Protein AF-A0A2S7VMP1-F1 (afdb_monomer_lite)

InterPro domains:
  IPR022225 Phage tail fibre protein, N-terminal domain [PF12571] (2-149)

Secondary structure (DSSP, 8-state):
--EE-HHHHHHHHHHHHTT----EEEEEEE--TT--TTSPPPTT--PPPGGGEEEEE--SEEEEEETTEEEEEEEE-TTS--EEEEEEEEEETTS-EEEEEEEEEEEE---BTTTTB----EEEEEEEE-TTHHHHH---PPPPGGGS--HHHHHHHHHHHHHHHHHHHHHHHHHHHHHHHHHHHHHHHHHHHHHHHHHHHHHHHHHHHHHHHHHHHHHHHHHHHHHHHHHHHHHHHHHHHHHHHHHHHHHHHHHHHHHHHHHHTT--

Structure (mmCIF, N/CA/C/O backbone):
data_AF-A0A2S7VMP1-F1
#
_entry.id   AF-A0A2S7VMP1-F1
#
loop_
_atom_site.group_PDB
_atom_site.id
_atom_site.type_symbol
_atom_site.label_atom_id
_atom_site.label_alt_id
_atom_site.label_comp_id
_atom_site.label_asym_id
_atom_site.label_entity_id
_atom_site.label_seq_id
_atom_site.pdbx_PDB_ins_code
_atom_site.Cartn_x
_atom_site.Cartn_y
_atom_site.Cartn_z
_atom_site.occupancy
_atom_site.B_iso_or_equiv
_atom_site.auth_seq_id
_atom_site.auth_comp_id
_atom_site.auth_asym_id
_atom_site.auth_atom_id
_atom_site.pdbx_PDB_model_num
ATOM 1 N N . MET A 1 1 ? -9.857 -6.172 9.024 1.00 72.88 1 MET A N 1
ATOM 2 C CA . MET A 1 1 ? -10.515 -4.876 8.720 1.00 72.88 1 MET A CA 1
ATOM 3 C C . MET A 1 1 ? -11.605 -4.623 9.751 1.00 72.88 1 MET A C 1
ATOM 5 O O . MET A 1 1 ? -12.264 -5.579 10.149 1.00 72.88 1 MET A O 1
ATOM 9 N N . ALA A 1 2 ? -11.781 -3.371 10.185 1.00 88.31 2 ALA A N 1
ATOM 10 C CA . ALA A 1 2 ? 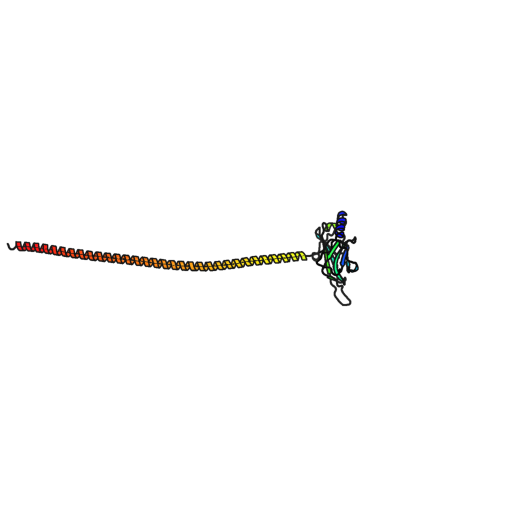-12.813 -2.998 11.153 1.00 88.31 2 ALA A CA 1
ATOM 11 C C . ALA A 1 2 ? -14.206 -2.933 10.507 1.00 88.31 2 ALA A C 1
ATOM 13 O O . ALA A 1 2 ? -14.330 -2.604 9.328 1.00 88.31 2 ALA A O 1
ATOM 14 N N . VAL A 1 3 ? -15.250 -3.233 11.280 1.00 94.12 3 VAL A N 1
ATOM 15 C CA . VAL A 1 3 ? -16.633 -3.320 10.799 1.00 94.12 3 VAL A CA 1
ATOM 16 C C . VAL A 1 3 ? -17.585 -2.680 11.807 1.00 94.12 3 VAL A C 1
ATOM 18 O O . VAL A 1 3 ? -17.591 -3.053 12.981 1.00 94.12 3 VAL A O 1
ATOM 21 N N . ILE A 1 4 ? -18.433 -1.759 11.331 1.00 96.69 4 ILE A N 1
ATOM 22 C CA . ILE A 1 4 ? -19.550 -1.207 12.111 1.00 96.69 4 ILE A CA 1
ATOM 23 C C . ILE A 1 4 ? -20.632 -2.281 12.245 1.00 96.69 4 ILE A C 1
ATOM 25 O O . ILE A 1 4 ? -21.125 -2.819 11.241 1.00 96.69 4 ILE A O 1
ATOM 29 N N . THR A 1 5 ? -21.003 -2.589 13.486 1.00 97.69 5 THR A N 1
ATOM 30 C CA . THR A 1 5 ? -22.028 -3.596 13.777 1.00 97.69 5 THR A CA 1
ATOM 31 C C . THR A 1 5 ? -23.419 -3.080 13.400 1.00 97.69 5 THR A C 1
ATOM 33 O O . THR A 1 5 ? -23.637 -1.876 13.266 1.00 97.69 5 THR A O 1
ATOM 36 N N . LEU A 1 6 ? -24.393 -3.977 13.265 1.00 97.56 6 LEU A N 1
ATOM 37 C CA . LEU A 1 6 ? -25.791 -3.606 13.033 1.00 97.56 6 LEU A CA 1
ATOM 38 C C . LEU A 1 6 ? -26.344 -2.770 14.193 1.00 97.56 6 LEU A C 1
ATOM 40 O O . LEU A 1 6 ? -27.033 -1.779 13.968 1.00 97.56 6 LEU A O 1
ATOM 44 N N . ALA A 1 7 ? -26.001 -3.125 15.435 1.00 97.19 7 ALA A N 1
ATOM 45 C CA . ALA A 1 7 ? -26.412 -2.363 16.612 1.00 97.19 7 ALA A CA 1
ATOM 46 C C . ALA A 1 7 ? -25.778 -0.960 16.631 1.00 97.19 7 ALA A C 1
ATOM 48 O O . ALA A 1 7 ? -26.447 0.019 16.966 1.00 97.19 7 ALA A O 1
ATOM 49 N N . GLY A 1 8 ? -24.509 -0.855 16.225 1.00 97.31 8 GLY A N 1
ATOM 50 C CA . GLY A 1 8 ? -23.789 0.404 16.064 1.00 97.31 8 GLY A CA 1
ATOM 51 C C . GLY A 1 8 ? -24.401 1.297 14.992 1.00 97.31 8 GLY A C 1
ATOM 52 O O . GLY A 1 8 ? -24.662 2.466 15.251 1.00 97.31 8 GLY A O 1
ATOM 53 N N . GLU A 1 9 ? -24.698 0.741 13.819 1.00 97.06 9 GLU A N 1
ATOM 54 C CA . GLU A 1 9 ? -25.368 1.452 12.725 1.00 97.06 9 GLU A CA 1
ATOM 55 C C . GLU A 1 9 ? -26.745 1.980 13.151 1.00 97.06 9 GLU A C 1
ATOM 57 O O . GLU A 1 9 ? -27.052 3.154 12.950 1.00 97.06 9 GLU A O 1
ATOM 62 N N . GLN A 1 10 ? -27.549 1.149 13.821 1.00 96.94 10 GLN A N 1
ATOM 63 C CA . GLN A 1 10 ? -28.842 1.567 14.365 1.00 96.94 10 GLN A CA 1
ATOM 64 C C . GLN A 1 10 ? -28.696 2.678 15.410 1.00 96.94 10 GLN A C 1
ATOM 66 O O . GLN A 1 10 ? -29.491 3.618 15.424 1.00 96.94 10 GLN A O 1
ATOM 71 N N . LEU A 1 11 ? -27.693 2.593 16.291 1.00 97.19 11 LEU A N 1
ATOM 72 C CA . LEU A 1 11 ? -27.425 3.648 17.266 1.00 97.19 11 LEU A CA 1
ATOM 73 C C . LEU A 1 11 ? -27.033 4.956 16.572 1.00 97.19 11 LEU A C 1
ATOM 75 O O . LEU A 1 11 ? -27.592 5.997 16.918 1.00 97.19 11 LEU A O 1
ATOM 79 N N . ILE A 1 12 ? -26.127 4.899 15.592 1.00 96.81 12 ILE A N 1
ATOM 80 C CA . ILE A 1 12 ? -25.710 6.055 14.791 1.00 96.81 12 ILE A CA 1
ATOM 81 C C . ILE A 1 12 ? -26.942 6.703 14.156 1.00 96.81 12 ILE A C 1
ATOM 83 O O . ILE A 1 12 ? -27.192 7.881 14.397 1.00 96.81 12 ILE A O 1
ATOM 87 N N . ALA A 1 13 ? -27.766 5.936 13.439 1.00 96.62 13 ALA A N 1
ATOM 88 C CA . ALA A 1 13 ? -28.965 6.452 12.780 1.00 96.62 13 ALA A CA 1
ATOM 89 C C . ALA A 1 13 ? -29.943 7.115 13.770 1.00 96.62 13 ALA A C 1
ATOM 91 O O . ALA A 1 13 ? -30.428 8.223 13.524 1.00 96.62 13 ALA A O 1
ATOM 92 N N . ARG A 1 14 ? -30.191 6.487 14.932 1.00 96.75 14 ARG A N 1
ATOM 93 C CA . ARG A 1 14 ? -31.043 7.064 15.989 1.00 96.75 14 ARG A CA 1
ATOM 94 C C . ARG A 1 14 ? -30.486 8.385 16.517 1.00 96.75 14 ARG A C 1
ATOM 96 O O . ARG A 1 14 ? -31.236 9.349 16.650 1.00 96.75 14 ARG A O 1
ATOM 103 N N . LYS A 1 15 ? -29.183 8.441 16.804 1.00 96.50 15 LYS A N 1
ATOM 104 C CA . LYS A 1 15 ? -28.507 9.645 17.305 1.00 96.50 15 LYS A CA 1
ATOM 105 C C . LYS A 1 15 ? -28.511 10.772 16.270 1.00 96.50 15 LYS A C 1
ATOM 107 O O . LYS A 1 15 ? -28.760 11.915 16.643 1.00 96.50 15 LYS A O 1
ATOM 112 N N . GLN A 1 16 ? -28.343 10.456 14.981 1.00 94.69 16 GLN A N 1
ATOM 113 C CA . GLN A 1 16 ? -28.417 11.435 13.888 1.00 94.69 16 GLN A CA 1
ATOM 114 C C . GLN A 1 16 ? -29.810 12.048 13.788 1.00 94.69 16 GLN A C 1
ATOM 116 O O . GLN A 1 16 ? -29.944 13.270 13.786 1.00 94.69 16 GLN A O 1
ATOM 121 N N . HIS A 1 17 ? -30.848 11.207 13.771 1.00 95.12 17 HIS A N 1
ATOM 122 C CA . HIS A 1 17 ? -32.234 11.668 13.736 1.00 95.12 17 HIS A CA 1
ATOM 123 C C . HIS A 1 17 ? -32.581 12.524 14.964 1.00 95.12 17 HIS A C 1
ATOM 125 O O . HIS A 1 17 ? -33.209 13.574 14.841 1.00 95.12 17 HIS A O 1
ATOM 131 N N . ALA A 1 18 ? -32.131 12.108 16.151 1.00 95.06 18 ALA A N 1
ATOM 132 C CA . ALA A 1 18 ? -32.348 12.834 17.400 1.00 95.06 18 ALA A CA 1
ATOM 133 C C . ALA A 1 18 ? -31.438 14.066 17.579 1.00 95.06 18 ALA A C 1
ATOM 135 O O . ALA A 1 18 ? -31.595 14.782 18.567 1.00 95.06 18 ALA A O 1
ATOM 136 N N . LYS A 1 19 ? -30.482 14.309 16.667 1.00 93.25 19 LYS A N 1
ATOM 137 C CA . LYS A 1 19 ? -29.433 15.341 16.786 1.00 93.25 19 LYS A CA 1
ATOM 138 C C . LYS A 1 19 ? -28.673 15.279 18.118 1.00 93.25 19 LYS A C 1
ATOM 140 O O . LYS A 1 19 ? -28.307 16.303 18.689 1.00 93.25 19 LYS A O 1
ATOM 145 N N . GLN A 1 20 ? -28.453 14.069 18.619 1.00 95.25 20 GLN A N 1
ATOM 146 C CA . GLN A 1 20 ? -27.715 13.822 19.852 1.00 95.25 20 GLN A CA 1
ATOM 147 C C . GLN A 1 20 ? -26.294 13.361 19.543 1.00 95.25 20 GLN A C 1
ATOM 149 O O . GLN A 1 20 ? -26.094 12.645 18.556 1.00 95.25 20 GLN A O 1
ATOM 154 N N . PRO A 1 21 ? -25.318 13.701 20.400 1.00 95.69 21 PRO A N 1
ATOM 155 C CA . PRO A 1 21 ? -23.960 13.268 20.175 1.00 95.69 21 PRO A CA 1
ATOM 156 C C . PRO A 1 21 ? -23.810 11.750 20.327 1.00 95.69 21 PRO A C 1
ATOM 158 O O . PRO A 1 21 ? -24.424 11.128 21.203 1.00 95.69 21 PRO A O 1
ATOM 161 N N . LEU A 1 22 ? -22.976 11.156 19.472 1.00 96.69 22 LEU A N 1
ATOM 162 C CA . LEU A 1 22 ? -22.481 9.793 19.642 1.00 96.69 22 LEU A CA 1
ATOM 163 C C . LEU A 1 22 ? -21.194 9.838 20.464 1.00 96.69 22 LEU A C 1
ATOM 165 O O . LEU A 1 22 ? -20.159 10.288 19.973 1.00 96.69 22 LEU A O 1
ATOM 169 N N . VAL A 1 23 ? -21.260 9.327 21.691 1.00 97.06 23 VAL A N 1
ATOM 170 C CA . VAL A 1 23 ? -20.115 9.266 22.602 1.00 97.06 23 VAL A CA 1
ATOM 171 C C . VAL A 1 23 ? -19.601 7.832 22.671 1.00 97.06 23 VAL A C 1
ATOM 173 O O . VAL A 1 23 ? -20.322 6.914 23.068 1.00 97.06 23 VAL A O 1
ATOM 176 N N . ILE A 1 24 ? -18.341 7.636 22.282 1.00 97.69 24 ILE A N 1
ATOM 177 C CA . ILE A 1 24 ? -17.627 6.374 22.493 1.00 97.69 24 ILE A CA 1
ATOM 178 C C . ILE A 1 24 ? -17.032 6.397 23.896 1.00 97.69 24 ILE A C 1
ATOM 180 O O . ILE A 1 24 ? -16.157 7.209 24.190 1.00 97.69 24 ILE A O 1
ATOM 184 N N . ARG A 1 25 ? -17.517 5.503 24.758 1.00 97.56 25 ARG A N 1
ATOM 185 C CA . ARG A 1 25 ? -17.141 5.447 26.171 1.00 97.56 25 ARG A CA 1
ATOM 186 C C . ARG A 1 25 ? -15.936 4.556 26.414 1.00 97.56 25 ARG A C 1
ATOM 188 O O . ARG A 1 25 ? -15.115 4.891 27.257 1.00 97.56 25 ARG A O 1
ATOM 195 N N . GLU A 1 26 ? -15.819 3.434 25.702 1.00 97.06 26 GLU A N 1
ATOM 196 C CA . GLU A 1 26 ? -14.764 2.455 25.979 1.00 97.06 26 GLU A CA 1
ATOM 197 C C . GLU A 1 26 ? -14.177 1.833 24.715 1.00 97.06 26 GLU A C 1
ATOM 199 O O . GLU A 1 26 ? -14.887 1.436 23.790 1.00 97.06 26 GLU A O 1
ATOM 204 N N . PHE A 1 27 ? -12.864 1.648 24.748 1.00 97.88 27 PHE A N 1
ATOM 205 C CA . PHE A 1 27 ? -12.193 0.556 24.075 1.00 97.88 27 PHE A CA 1
ATOM 206 C C . PHE A 1 27 ? -12.355 -0.728 24.879 1.00 97.88 27 PHE A C 1
ATOM 208 O O . PHE A 1 27 ? -12.132 -0.745 26.089 1.00 97.88 27 PHE A O 1
ATOM 215 N N . VAL A 1 28 ? -12.670 -1.819 24.188 1.00 98.00 28 VAL A N 1
ATOM 216 C CA . VAL A 1 28 ? -12.738 -3.164 24.760 1.00 98.00 28 VAL A CA 1
ATOM 217 C C . VAL A 1 28 ? -11.720 -4.045 24.051 1.00 98.00 28 VAL A C 1
ATOM 219 O O . VAL A 1 28 ? -11.784 -4.207 22.833 1.00 98.00 28 VAL A O 1
ATOM 222 N N . LEU A 1 29 ? -10.779 -4.607 24.806 1.00 98.06 29 LEU A N 1
ATOM 223 C CA . LEU A 1 29 ? -9.757 -5.525 24.307 1.00 98.06 29 LEU A CA 1
ATOM 224 C C . LEU A 1 29 ? -10.086 -6.931 24.795 1.00 98.06 29 LEU A C 1
ATOM 226 O O . LEU A 1 29 ? -10.343 -7.140 25.984 1.00 98.06 29 LEU A O 1
ATOM 230 N N . ALA A 1 30 ? -10.045 -7.899 23.884 1.00 98.12 30 ALA A N 1
ATOM 231 C CA . ALA A 1 30 ? -10.319 -9.291 24.205 1.00 98.12 30 ALA A CA 1
ATOM 232 C C . ALA A 1 30 ? -9.332 -10.252 23.537 1.00 98.12 30 ALA A C 1
ATOM 234 O O . ALA A 1 30 ? -8.801 -9.992 22.453 1.00 98.12 30 ALA A O 1
ATOM 235 N N . HIS A 1 31 ? -9.115 -11.384 24.200 1.00 98.06 31 HIS A N 1
ATOM 236 C CA . HIS A 1 31 ? -8.429 -12.542 23.655 1.00 98.06 31 HIS A CA 1
ATOM 237 C C . HIS A 1 31 ? -9.451 -13.620 23.302 1.00 98.06 31 HIS A C 1
ATOM 239 O O . HIS A 1 31 ? -9.960 -14.331 24.169 1.00 98.06 31 HIS A O 1
ATOM 245 N N . VAL A 1 32 ? -9.768 -13.729 22.017 1.00 96.88 32 VAL A N 1
ATOM 246 C CA . VAL A 1 32 ? -10.685 -14.733 21.480 1.00 96.88 32 VAL A CA 1
ATOM 247 C C . VAL A 1 32 ? -9.852 -15.900 20.934 1.00 96.88 32 VAL A C 1
ATOM 249 O O . VAL A 1 32 ? -9.109 -15.710 19.968 1.00 96.88 32 VAL A O 1
ATOM 252 N N . PRO A 1 33 ? -9.930 -17.103 21.530 1.00 94.69 33 PRO A N 1
ATOM 253 C CA . PRO A 1 33 ? -9.188 -18.264 21.046 1.00 94.69 33 PRO A CA 1
ATOM 254 C C . PRO A 1 33 ? -9.572 -18.619 19.608 1.00 94.69 33 PRO A C 1
ATOM 256 O O . PRO A 1 33 ? -10.743 -18.525 19.243 1.00 94.69 33 PRO A O 1
ATOM 259 N N . ASN A 1 34 ? -8.595 -19.063 18.812 1.00 93.06 34 ASN A N 1
ATOM 260 C CA . ASN A 1 34 ? -8.785 -19.498 17.421 1.00 93.06 34 ASN A CA 1
ATOM 261 C C . ASN A 1 34 ? -9.429 -18.439 16.501 1.00 93.06 34 ASN A C 1
ATOM 263 O O . ASN A 1 34 ? -10.054 -18.783 15.499 1.00 93.06 34 ASN A O 1
ATOM 267 N N . LEU A 1 35 ? -9.289 -17.153 16.835 1.00 93.31 35 LEU A N 1
ATOM 268 C CA . LEU A 1 35 ? -9.738 -16.061 15.979 1.00 93.31 35 LEU A CA 1
ATOM 269 C C . LEU A 1 35 ? -8.793 -15.911 14.785 1.00 93.31 35 LEU A C 1
ATOM 271 O O . LEU A 1 35 ? -7.608 -15.623 14.966 1.00 93.31 35 LEU A O 1
ATOM 275 N N . ASP A 1 36 ? -9.325 -16.062 13.575 1.00 93.19 36 ASP A N 1
ATOM 276 C CA . ASP A 1 36 ? -8.581 -15.761 12.355 1.00 93.19 36 ASP A CA 1
ATOM 277 C C . ASP A 1 36 ? -8.505 -14.235 12.143 1.00 93.19 36 ASP A C 1
ATOM 279 O O . ASP A 1 36 ? -9.545 -13.595 11.950 1.00 93.19 36 ASP A O 1
ATOM 283 N N . PRO A 1 37 ? -7.301 -13.629 12.146 1.00 91.12 37 PRO A N 1
ATOM 284 C CA . PRO A 1 37 ? -7.138 -12.193 11.936 1.00 91.12 37 PRO A CA 1
ATOM 285 C C . PRO A 1 37 ? -7.518 -11.737 10.520 1.00 91.12 37 PRO A C 1
ATOM 287 O O . PRO A 1 37 ? -7.775 -10.549 10.319 1.00 91.12 37 PRO A O 1
ATOM 290 N N . LYS A 1 38 ? -7.541 -12.649 9.538 1.00 91.25 38 LYS A N 1
ATOM 291 C CA . LYS A 1 38 ? -7.891 -12.332 8.145 1.00 91.25 38 LYS A CA 1
ATOM 292 C C . LYS A 1 38 ? -9.399 -12.267 7.931 1.00 91.25 38 LYS A C 1
ATOM 294 O O . LYS A 1 38 ? -9.859 -11.534 7.057 1.00 91.25 38 LYS A O 1
ATOM 299 N N . THR A 1 39 ? -10.169 -12.981 8.747 1.00 91.56 39 THR A N 1
ATOM 300 C CA . THR A 1 39 ? -11.628 -12.971 8.677 1.00 91.56 39 THR A CA 1
ATOM 301 C C . THR A 1 39 ? -12.179 -11.701 9.340 1.00 91.56 39 THR A C 1
ATOM 303 O O . THR A 1 39 ? -11.942 -11.484 10.533 1.00 91.56 39 THR A O 1
ATOM 306 N N . PRO A 1 40 ? -12.933 -10.848 8.619 1.00 90.94 40 PRO A N 1
ATOM 307 C CA . PRO A 1 40 ? -13.532 -9.657 9.204 1.00 90.94 40 PRO A CA 1
ATOM 308 C C . PRO A 1 40 ? -14.527 -10.006 10.324 1.00 90.94 40 PRO A C 1
ATOM 310 O O . PRO A 1 40 ? -15.202 -11.038 10.258 1.00 90.94 40 PRO A O 1
ATOM 313 N N . PRO A 1 41 ? -14.684 -9.137 11.332 1.00 93.88 41 PRO A N 1
ATOM 314 C CA . PRO A 1 41 ? -15.731 -9.288 12.333 1.00 93.88 41 PRO A CA 1
ATOM 315 C C . PRO A 1 41 ? -17.137 -9.311 11.711 1.00 93.88 41 PRO A C 1
ATOM 317 O O . PRO A 1 41 ? -17.432 -8.533 10.801 1.00 93.88 41 PRO A O 1
ATOM 320 N N . ARG A 1 42 ? -18.037 -10.167 12.219 1.00 94.62 42 ARG A N 1
ATOM 321 C CA . ARG A 1 42 ? -19.431 -10.209 11.741 1.00 94.62 42 ARG A CA 1
ATOM 322 C C . ARG A 1 42 ? -20.204 -8.956 12.164 1.00 94.62 42 ARG A C 1
ATOM 324 O O . ARG A 1 42 ? -20.034 -8.456 13.277 1.00 94.62 42 ARG A O 1
ATOM 331 N N . ARG A 1 43 ? -21.089 -8.451 11.297 1.00 95.88 43 ARG A N 1
ATOM 332 C CA . ARG A 1 43 ? -21.869 -7.228 11.579 1.00 95.88 43 ARG A CA 1
ATOM 333 C C . ARG A 1 43 ? -22.875 -7.408 12.715 1.00 95.88 43 ARG A C 1
ATOM 335 O O . ARG A 1 43 ? -23.167 -6.455 13.420 1.00 95.88 43 ARG A O 1
ATOM 342 N N . ASP A 1 44 ? -23.405 -8.604 12.899 1.00 95.56 44 ASP A N 1
ATOM 343 C CA . ASP A 1 44 ? -24.372 -8.950 13.943 1.00 95.56 44 ASP A CA 1
ATOM 344 C C . ASP A 1 44 ? -23.714 -9.385 15.263 1.00 95.56 44 ASP A C 1
ATOM 346 O O . ASP A 1 44 ? -24.410 -9.777 16.198 1.00 95.56 44 ASP A O 1
ATOM 350 N N . GLN A 1 45 ? -22.380 -9.333 15.359 1.00 93.19 45 GLN A N 1
ATOM 351 C CA . GLN A 1 45 ? -21.676 -9.811 16.543 1.00 93.19 45 GLN A CA 1
ATOM 352 C C . GLN A 1 45 ? -22.035 -8.992 17.792 1.00 93.19 45 GLN A C 1
ATOM 354 O O . GLN A 1 45 ? -22.185 -7.767 17.756 1.00 93.19 45 GLN A O 1
ATOM 359 N N . SER A 1 46 ? -22.069 -9.682 18.925 1.00 93.12 46 SER A N 1
ATOM 360 C CA . SER A 1 46 ? -22.055 -9.070 20.246 1.00 93.12 46 SER A CA 1
ATOM 361 C C . SER A 1 46 ? -20.622 -8.897 20.751 1.00 93.12 46 SER A C 1
ATOM 363 O O . SER A 1 46 ? -19.654 -9.327 20.121 1.00 93.12 46 SER A O 1
ATOM 365 N N . LEU A 1 47 ? -20.485 -8.310 21.941 1.00 95.12 47 LEU A N 1
ATOM 366 C CA . LEU A 1 47 ? -19.231 -8.383 22.683 1.00 95.12 47 LEU A CA 1
ATOM 367 C C . LEU A 1 47 ? -18.794 -9.851 22.872 1.00 95.12 47 LEU A C 1
ATOM 369 O O . LEU A 1 47 ? -19.659 -10.716 23.066 1.00 95.12 47 LEU A O 1
ATOM 373 N N . PRO A 1 48 ? -17.476 -10.129 22.860 1.00 95.31 48 PRO A N 1
ATOM 374 C CA . PRO A 1 48 ? -16.935 -11.412 23.290 1.00 95.31 48 PRO A CA 1
ATOM 375 C C . PRO A 1 48 ? -17.367 -11.763 24.718 1.00 95.31 48 PRO A C 1
ATOM 377 O O . PRO A 1 48 ? -17.774 -10.894 25.496 1.00 95.31 48 PRO A O 1
ATOM 380 N N . SER A 1 49 ? -17.240 -13.041 25.084 1.00 95.38 49 SER A N 1
ATOM 381 C CA . SER A 1 49 ? -17.549 -13.498 26.442 1.00 95.38 49 SER A CA 1
ATOM 382 C C . SER A 1 49 ? -16.750 -12.699 27.472 1.00 95.38 49 SER A C 1
ATOM 384 O O . SER A 1 49 ? -15.578 -12.401 27.250 1.00 95.38 49 SER A O 1
ATOM 386 N N . SER A 1 50 ? -17.341 -12.390 28.628 1.00 94.25 50 SER A N 1
ATOM 387 C CA . SER A 1 50 ? -16.675 -11.601 29.676 1.00 94.25 50 SER A CA 1
ATOM 388 C C . SER A 1 50 ? -15.334 -12.195 30.119 1.00 94.25 50 SER A C 1
ATOM 390 O O . SER A 1 50 ? -14.422 -11.446 30.444 1.00 94.25 50 SER A O 1
ATOM 392 N N . ARG A 1 51 ? -15.178 -13.525 30.051 1.00 95.50 51 ARG A N 1
ATOM 393 C CA . ARG A 1 51 ? -13.918 -14.236 30.351 1.00 95.50 51 ARG A CA 1
ATOM 394 C C . ARG A 1 51 ? -12.805 -13.990 29.329 1.00 95.50 51 ARG A C 1
ATOM 396 O O . ARG A 1 51 ? -11.647 -14.246 29.625 1.00 95.50 51 ARG A O 1
ATOM 403 N N . GLN A 1 52 ? -13.160 -13.560 28.122 1.00 97.12 52 GLN A N 1
ATOM 404 C CA . GLN A 1 52 ? -12.222 -13.253 27.042 1.00 97.12 52 GLN A CA 1
ATOM 405 C C . GLN A 1 52 ? -11.801 -11.784 27.064 1.00 97.12 52 GLN A C 1
ATOM 407 O O . GLN A 1 52 ? -10.806 -11.431 26.440 1.00 97.12 52 GLN A O 1
ATOM 412 N N . ILE A 1 53 ? -12.551 -10.917 27.748 1.00 97.75 53 ILE A N 1
ATOM 413 C CA . ILE A 1 53 ? -12.247 -9.490 27.834 1.00 97.75 53 ILE A CA 1
ATOM 414 C C . ILE A 1 53 ? -11.119 -9.299 28.840 1.00 97.75 53 ILE A C 1
ATOM 416 O O . ILE A 1 53 ? -11.269 -9.603 30.019 1.00 97.75 53 ILE A O 1
ATOM 420 N N . VAL A 1 54 ? -9.995 -8.779 28.360 1.00 97.94 54 VAL A N 1
ATOM 421 C CA . VAL A 1 54 ? -8.774 -8.621 29.158 1.00 97.94 54 VAL A CA 1
ATOM 422 C C . VAL A 1 54 ? -8.570 -7.190 29.638 1.00 97.94 54 VAL A C 1
ATOM 424 O O . VAL A 1 54 ? -7.896 -6.976 30.640 1.00 97.94 54 VAL A O 1
ATOM 427 N N . TYR A 1 55 ? -9.140 -6.203 28.940 1.00 97.75 55 TYR A N 1
ATOM 428 C CA . TYR A 1 55 ? -8.961 -4.799 29.296 1.00 97.75 55 TYR A CA 1
ATOM 429 C C . TYR A 1 55 ? -10.076 -3.905 28.740 1.00 97.75 55 TYR A C 1
ATOM 431 O O . TYR A 1 55 ? -10.597 -4.144 27.646 1.00 97.75 55 TYR A O 1
ATOM 439 N N . ARG A 1 56 ? -10.424 -2.858 29.496 1.00 97.81 56 ARG A N 1
ATOM 440 C CA . ARG A 1 56 ? -11.362 -1.796 29.109 1.00 97.81 56 ARG A CA 1
ATOM 441 C C . ARG A 1 56 ? -10.822 -0.446 29.559 1.00 97.81 56 ARG A C 1
ATOM 443 O O . ARG A 1 56 ? -10.317 -0.338 30.671 1.00 97.81 56 ARG A O 1
ATOM 450 N N . SER A 1 57 ? -10.944 0.571 28.715 1.00 97.38 57 SER A N 1
ATOM 451 C CA . SER A 1 57 ? -10.575 1.950 29.058 1.00 97.38 57 SER A CA 1
ATOM 452 C C . SER A 1 57 ? -11.258 2.936 28.124 1.00 97.38 57 SER A C 1
ATOM 454 O O . SER A 1 57 ? -11.542 2.598 26.977 1.00 97.38 57 SER A O 1
ATOM 456 N N . ALA A 1 58 ? -11.463 4.171 28.576 1.00 97.69 58 ALA A N 1
ATOM 457 C CA . ALA A 1 58 ? -11.840 5.260 27.687 1.00 97.69 58 ALA A CA 1
ATOM 458 C C . ALA A 1 58 ? -10.751 5.520 26.624 1.00 97.69 58 ALA A C 1
ATOM 460 O O . ALA A 1 58 ? -9.570 5.244 26.879 1.00 97.69 58 ALA A O 1
ATOM 461 N N . PRO A 1 59 ? -11.121 6.045 25.439 1.00 97.06 59 PRO A N 1
ATOM 462 C CA . PRO A 1 59 ? -10.155 6.567 24.479 1.00 97.06 59 PRO A CA 1
ATOM 463 C C . PRO A 1 59 ? -9.241 7.610 25.130 1.00 97.06 59 PRO A C 1
ATOM 465 O O . PRO A 1 59 ? -9.711 8.547 25.769 1.00 97.06 59 PRO A O 1
ATOM 468 N N . THR A 1 60 ? -7.931 7.471 24.944 1.00 96.75 60 THR A N 1
ATOM 469 C CA . THR A 1 60 ? -6.945 8.447 25.432 1.00 96.75 60 THR A CA 1
ATOM 470 C C . THR A 1 60 ? -6.952 9.711 24.577 1.00 96.75 60 THR A C 1
ATOM 472 O O . THR A 1 60 ? -6.749 10.815 25.079 1.00 96.75 60 THR A O 1
ATOM 475 N N . ARG A 1 61 ? -7.170 9.554 23.267 1.00 96.44 61 ARG A N 1
ATOM 476 C CA . ARG A 1 61 ? -7.300 10.652 22.306 1.00 96.44 61 ARG A CA 1
ATOM 477 C C . ARG A 1 61 ? -8.424 10.357 21.328 1.00 96.44 61 ARG A C 1
ATOM 479 O O . ARG A 1 61 ? -8.759 9.202 21.062 1.00 96.44 61 ARG A O 1
ATOM 486 N N . SER A 1 62 ? -8.966 11.418 20.756 1.00 96.50 62 SER A N 1
ATOM 487 C CA . SER A 1 62 ? -9.949 11.347 19.686 1.00 96.50 62 SER A CA 1
ATOM 488 C C . SER A 1 62 ? -9.757 12.536 18.760 1.00 96.50 62 SER A C 1
ATOM 490 O O . SER A 1 62 ? -9.533 13.645 19.247 1.00 96.50 62 SER A O 1
ATOM 492 N N . ALA A 1 63 ? -9.840 12.308 17.457 1.00 96.31 63 ALA A N 1
ATOM 493 C CA . ALA A 1 63 ? -9.619 13.340 16.457 1.00 96.31 63 ALA A CA 1
ATOM 494 C C . ALA A 1 63 ? -10.481 13.118 15.209 1.00 96.31 63 ALA A C 1
ATOM 496 O O . ALA A 1 63 ? -10.909 12.001 14.918 1.00 96.31 63 ALA A O 1
ATOM 497 N N . CYS A 1 64 ? -10.737 14.192 14.471 1.00 94.44 64 CYS A N 1
ATOM 498 C CA . CYS A 1 64 ? -11.529 14.200 13.250 1.00 94.44 64 CYS A CA 1
ATOM 499 C C . CYS A 1 64 ? -10.610 14.229 12.028 1.00 94.44 64 CYS A C 1
ATOM 501 O O . CYS A 1 64 ? -9.971 15.241 11.753 1.00 94.44 64 CYS A O 1
ATOM 503 N N . VAL A 1 65 ? -10.568 13.127 11.279 1.00 92.31 65 VAL A N 1
ATOM 504 C CA . VAL A 1 65 ? -9.759 13.005 10.057 1.00 92.31 65 VAL A CA 1
ATOM 505 C C . VAL A 1 65 ? -10.394 13.799 8.917 1.00 92.31 65 VAL A C 1
ATOM 507 O O . VAL A 1 65 ? -9.716 14.543 8.215 1.00 92.31 65 VAL A O 1
ATOM 510 N N . ASN A 1 66 ? -11.708 13.662 8.752 1.00 92.44 66 ASN A N 1
ATOM 511 C CA . ASN A 1 66 ? -12.533 14.463 7.853 1.00 92.44 66 ASN A CA 1
ATOM 512 C C . ASN A 1 66 ? -14.001 14.398 8.311 1.00 92.44 66 ASN A C 1
ATOM 514 O O . ASN A 1 66 ? -14.333 13.692 9.261 1.00 92.44 66 ASN A O 1
ATOM 518 N N . HIS A 1 67 ? -14.901 15.088 7.606 1.00 94.50 67 HIS A N 1
ATOM 519 C CA . HIS A 1 67 ? -16.328 15.162 7.950 1.00 94.50 67 HIS A CA 1
ATOM 520 C C . HIS A 1 67 ? -17.017 13.793 8.172 1.00 94.50 67 HIS A C 1
ATOM 522 O O . HIS A 1 67 ? -18.012 13.722 8.898 1.00 94.50 67 HIS A O 1
ATOM 528 N N . ASN A 1 68 ? -16.490 12.708 7.587 1.00 95.69 68 ASN A N 1
ATOM 529 C CA . ASN A 1 68 ? -17.054 11.354 7.631 1.00 95.69 68 ASN A CA 1
ATOM 530 C C . ASN A 1 68 ? -16.172 10.332 8.372 1.00 95.69 68 ASN A C 1
ATOM 532 O O . ASN A 1 68 ? -16.496 9.143 8.404 1.00 95.69 68 ASN A O 1
ATOM 536 N N . GLU A 1 69 ? -15.052 10.759 8.950 1.00 94.12 69 GLU A N 1
ATOM 537 C CA . GLU A 1 69 ? -14.074 9.863 9.559 1.00 94.12 69 GLU A CA 1
ATOM 538 C C . GLU A 1 69 ? -13.513 10.467 10.841 1.00 94.12 69 GLU A C 1
ATOM 540 O O . GLU A 1 69 ? -12.930 11.553 10.848 1.00 94.12 69 GLU A O 1
ATOM 545 N N . VAL A 1 70 ? -13.645 9.720 11.931 1.00 95.44 70 VAL A N 1
ATOM 546 C CA . VAL A 1 70 ? -13.045 10.055 13.223 1.00 95.44 70 VAL A CA 1
ATOM 547 C C . VAL A 1 70 ? -12.159 8.910 13.678 1.00 95.44 70 VAL A C 1
ATOM 549 O O . VAL A 1 70 ? -12.461 7.740 13.446 1.00 95.44 70 VAL A O 1
ATOM 552 N N . VAL A 1 71 ? -11.051 9.238 14.324 1.00 95.62 71 VAL A N 1
ATOM 553 C CA . VAL A 1 71 ? -10.127 8.263 14.893 1.00 95.62 71 VAL A CA 1
ATOM 554 C C . VAL A 1 71 ? -10.181 8.349 16.408 1.00 95.62 71 VAL A C 1
ATOM 556 O O . VAL A 1 71 ? -10.076 9.428 16.992 1.00 95.62 71 VAL A O 1
ATOM 559 N N . TYR A 1 72 ? -10.339 7.195 17.045 1.00 96.69 72 TYR A N 1
ATOM 560 C CA . TYR A 1 72 ? -10.145 7.034 18.479 1.00 96.69 72 TYR A CA 1
ATOM 561 C C . TYR A 1 72 ? -8.810 6.351 18.712 1.00 96.69 72 TYR A C 1
ATOM 563 O O . TYR A 1 72 ? -8.475 5.392 18.014 1.00 96.69 72 TYR A O 1
ATOM 571 N N . SER A 1 73 ? -8.066 6.810 19.708 1.00 96.94 73 SER A N 1
ATOM 572 C CA . SER A 1 73 ? -6.781 6.227 20.059 1.00 96.94 73 SER A CA 1
ATOM 573 C C . SER A 1 73 ? -6.745 5.805 21.515 1.00 96.94 73 SER A C 1
ATOM 575 O O . SER A 1 73 ? -7.243 6.507 22.395 1.00 96.94 73 SER A O 1
ATOM 577 N N . LEU A 1 74 ? -6.105 4.671 21.762 1.00 96.62 74 LEU A N 1
ATOM 578 C CA . LEU A 1 74 ? -5.805 4.150 23.084 1.00 96.62 74 LEU A CA 1
ATOM 579 C C . LEU A 1 74 ? -4.289 4.062 23.235 1.00 96.62 74 LEU A C 1
ATOM 581 O O . LEU A 1 74 ? -3.639 3.350 22.469 1.00 96.62 74 LEU A O 1
ATOM 585 N N . ILE A 1 75 ? -3.743 4.779 24.213 1.00 96.12 75 ILE A N 1
ATOM 586 C CA . ILE A 1 75 ? -2.327 4.723 24.580 1.00 96.12 75 ILE A CA 1
ATOM 587 C C . ILE A 1 75 ? -2.246 4.007 25.923 1.00 96.12 75 ILE A C 1
ATOM 589 O O . ILE A 1 75 ? -2.815 4.463 26.912 1.00 96.12 75 ILE A O 1
ATOM 593 N N . LEU A 1 76 ? -1.556 2.871 25.940 1.00 96.62 76 LEU A N 1
ATOM 594 C CA . LEU A 1 76 ? -1.297 2.077 27.132 1.00 96.62 76 LEU A CA 1
ATOM 595 C C . LEU A 1 76 ? 0.188 2.170 27.459 1.00 96.62 76 LEU A C 1
ATOM 597 O O . LEU A 1 76 ? 1.020 1.679 26.692 1.00 96.62 76 LEU A O 1
ATOM 601 N N . ASP A 1 77 ? 0.509 2.775 28.595 1.00 95.19 77 ASP A N 1
ATOM 602 C CA . ASP A 1 77 ? 1.876 2.830 29.100 1.00 95.19 77 ASP A CA 1
ATOM 603 C C . ASP A 1 77 ? 2.324 1.479 29.690 1.00 95.19 77 ASP A C 1
ATOM 605 O O . ASP A 1 77 ? 1.573 0.497 29.738 1.00 95.19 77 ASP A O 1
ATOM 609 N N . ASN A 1 78 ? 3.563 1.409 30.162 1.00 93.50 78 ASN A N 1
ATOM 610 C CA . ASN A 1 78 ? 4.143 0.224 30.782 1.00 93.50 78 ASN A CA 1
ATOM 611 C C . ASN A 1 78 ? 3.549 -0.115 32.167 1.00 93.50 78 ASN A C 1
ATOM 613 O O . ASN A 1 78 ? 3.938 -1.129 32.738 1.00 93.50 78 ASN A O 1
ATOM 617 N N . THR A 1 79 ? 2.588 0.647 32.700 1.00 93.44 79 THR A N 1
ATOM 618 C CA . THR A 1 79 ? 1.915 0.342 33.976 1.00 93.44 79 THR A CA 1
ATOM 619 C C . THR A 1 79 ? 0.704 -0.584 33.805 1.00 93.44 79 THR A C 1
ATOM 621 O O . THR A 1 79 ? 0.233 -1.186 34.776 1.00 93.44 79 THR A O 1
ATOM 624 N N . VAL A 1 80 ? 0.237 -0.765 32.564 1.00 93.50 80 VAL A N 1
ATOM 625 C CA . VAL A 1 80 ? -0.910 -1.607 32.190 1.00 93.50 80 VAL A CA 1
ATOM 626 C C . VAL A 1 80 ? -0.443 -2.924 31.547 1.00 93.50 80 VAL A C 1
ATOM 628 O O . VAL A 1 80 ? 0.441 -2.932 30.697 1.00 93.50 80 VAL A O 1
ATOM 631 N N . GLY A 1 81 ? -1.037 -4.059 31.921 1.00 93.00 81 GLY A N 1
ATOM 632 C CA . GLY A 1 81 ? -0.642 -5.420 31.501 1.00 93.00 81 GLY A CA 1
ATOM 633 C C . GLY A 1 81 ? -0.868 -6.408 32.658 1.00 93.00 81 GLY A C 1
ATOM 634 O O . GLY A 1 81 ? -1.343 -5.997 33.710 1.00 93.00 81 GLY A O 1
ATOM 635 N N . ASN A 1 82 ? -0.579 -7.706 32.584 1.00 95.31 82 ASN A N 1
ATOM 636 C CA . ASN A 1 82 ? -0.023 -8.535 31.515 1.00 95.31 82 ASN A CA 1
ATOM 637 C C . ASN A 1 82 ? -1.150 -9.292 30.804 1.00 95.31 82 ASN A C 1
ATOM 639 O O . ASN A 1 82 ? -1.850 -10.078 31.439 1.00 95.31 82 ASN A O 1
ATOM 643 N N . PHE A 1 83 ? -1.332 -9.082 29.504 1.00 96.94 83 PHE A N 1
ATOM 644 C CA . PHE A 1 83 ? -2.361 -9.790 28.744 1.00 96.94 83 PHE A CA 1
ATOM 645 C C . PHE A 1 83 ? -2.030 -9.863 27.257 1.00 96.94 83 PHE A C 1
ATOM 647 O O . PHE A 1 83 ? -1.292 -9.040 26.716 1.00 96.94 83 PHE A O 1
ATOM 654 N N . ALA A 1 84 ? -2.635 -10.837 26.587 1.00 97.31 84 ALA A N 1
ATOM 655 C CA . ALA A 1 84 ? -2.682 -10.907 25.137 1.00 97.31 84 ALA A CA 1
ATOM 656 C C . ALA A 1 84 ? -4.078 -10.507 24.649 1.00 97.31 84 ALA A C 1
ATOM 658 O O . ALA A 1 84 ? -5.058 -10.704 25.360 1.00 97.31 84 ALA A O 1
ATOM 659 N N . PHE A 1 85 ? -4.191 -9.960 23.443 1.00 97.62 85 PHE A N 1
ATOM 660 C CA . PHE A 1 85 ? -5.479 -9.649 22.819 1.00 97.62 85 PHE A CA 1
ATOM 661 C C . PHE A 1 85 ? -5.370 -9.726 21.297 1.00 97.62 85 PHE A C 1
ATOM 663 O O . PHE A 1 85 ? -4.316 -9.479 20.724 1.00 97.62 85 PHE A O 1
ATOM 670 N N . ASN A 1 86 ? -6.456 -10.093 20.635 1.00 96.94 86 ASN A N 1
ATOM 671 C CA . ASN A 1 86 ? -6.561 -10.191 19.172 1.00 96.94 86 ASN A CA 1
ATOM 672 C C . ASN A 1 86 ? -7.886 -9.619 18.646 1.00 96.94 86 ASN A C 1
ATOM 674 O O . ASN A 1 86 ? -8.153 -9.645 17.446 1.00 96.94 86 ASN A O 1
ATOM 678 N N . TRP A 1 87 ? -8.703 -9.075 19.545 1.00 97.38 87 TRP A N 1
ATOM 679 C CA . TRP A 1 87 ? -9.977 -8.451 19.246 1.00 97.38 87 TRP A CA 1
ATOM 680 C C . TRP A 1 87 ? -10.037 -7.080 19.921 1.00 97.38 87 TRP A C 1
ATOM 682 O O . TRP A 1 87 ? -9.621 -6.925 21.075 1.00 97.38 87 TRP A O 1
ATOM 692 N N . LEU A 1 88 ? -10.548 -6.089 19.194 1.00 96.69 88 LEU A N 1
ATOM 693 C CA . LEU A 1 88 ? -10.694 -4.709 19.647 1.00 96.69 88 LEU A CA 1
ATOM 694 C C . LEU A 1 88 ? -12.079 -4.190 19.264 1.00 96.69 88 LEU A C 1
ATOM 696 O O . LEU A 1 88 ? -12.476 -4.320 18.108 1.00 96.69 88 LEU A O 1
ATOM 700 N N . GLY A 1 89 ? -12.784 -3.561 20.198 1.00 97.31 89 GLY A N 1
ATOM 701 C CA . GLY A 1 89 ? -14.098 -2.972 19.951 1.00 97.31 89 GLY A CA 1
ATOM 702 C C . GLY A 1 89 ? -14.254 -1.582 20.547 1.00 97.31 89 GLY A C 1
ATOM 703 O O . GLY A 1 89 ? -13.598 -1.246 21.532 1.00 97.31 89 GLY A O 1
ATOM 704 N N . LEU A 1 90 ? -15.146 -0.796 19.947 1.00 97.88 90 LEU A N 1
ATOM 705 C CA . LEU A 1 90 ? -15.598 0.497 20.453 1.00 97.88 90 LEU A CA 1
ATOM 706 C C . LEU A 1 90 ? -17.006 0.356 21.025 1.00 97.88 90 LEU A C 1
ATOM 708 O O . LEU A 1 90 ? -17.927 -0.052 20.315 1.00 97.88 90 LEU A O 1
ATOM 712 N N . MET A 1 91 ? -17.179 0.712 22.291 1.00 97.81 91 MET A N 1
ATOM 713 C CA . MET A 1 91 ? -18.460 0.687 22.989 1.00 97.81 91 MET A CA 1
ATOM 714 C C . MET A 1 91 ? -18.952 2.114 23.221 1.00 97.81 91 MET A C 1
ATOM 716 O O . MET A 1 91 ? -18.191 2.975 23.669 1.00 97.81 91 MET A O 1
ATOM 720 N N . SER A 1 92 ? -20.222 2.368 22.920 1.00 97.69 92 SER A N 1
ATOM 721 C CA . SER A 1 92 ? -20.855 3.652 23.206 1.00 97.69 92 SER A CA 1
ATOM 722 C C . SER A 1 92 ? -21.155 3.821 24.696 1.00 97.69 92 SER A C 1
ATOM 724 O O . SER A 1 92 ? -21.105 2.865 25.478 1.00 97.69 92 SER A O 1
ATOM 726 N N . GLU A 1 93 ? -21.506 5.040 25.098 1.00 96.75 93 GLU A N 1
ATOM 727 C CA . GLU A 1 93 ? -21.964 5.325 26.458 1.00 96.75 93 GLU A CA 1
ATOM 728 C C . GLU A 1 93 ? -23.186 4.484 26.860 1.00 96.75 93 GLU A C 1
ATOM 730 O O . GLU A 1 93 ? -23.206 3.936 27.962 1.00 96.75 93 GLU A O 1
ATOM 735 N N . GLU A 1 94 ? -24.113 4.250 25.926 1.00 95.56 94 GLU A N 1
ATOM 736 C CA . GLU A 1 94 ? -25.314 3.410 26.083 1.00 95.56 94 GLU A CA 1
ATOM 737 C C . GLU A 1 94 ? -25.016 1.902 26.109 1.00 95.56 94 GLU A C 1
ATOM 739 O O . GLU A 1 94 ? -25.926 1.078 26.177 1.00 95.56 94 GLU A O 1
ATOM 744 N N . GLY A 1 95 ? -23.742 1.525 26.018 1.00 95.31 95 GLY A N 1
ATOM 745 C CA . GLY A 1 95 ? -23.295 0.142 26.062 1.00 95.31 95 GLY A CA 1
ATOM 746 C C . GLY A 1 95 ? -23.515 -0.646 24.773 1.00 95.31 95 GLY A C 1
ATOM 747 O O . GLY A 1 95 ? -23.510 -1.877 24.790 1.00 95.31 95 GLY A O 1
ATOM 748 N N . VAL A 1 96 ? -23.663 0.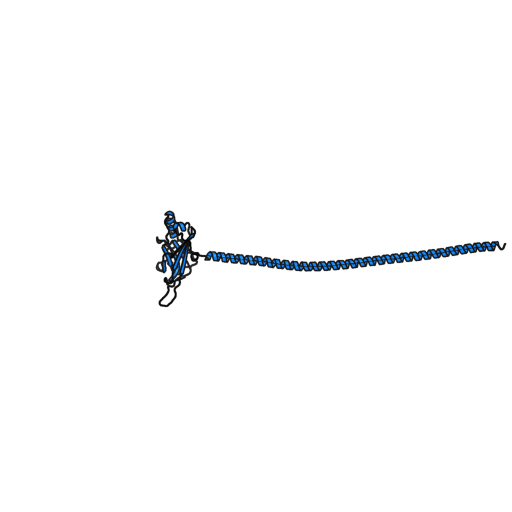043 23.643 1.00 97.31 96 VAL A N 1
ATOM 749 C CA . VAL A 1 96 ? -23.751 -0.590 22.326 1.00 97.31 96 VAL A CA 1
ATOM 750 C C . VAL A 1 96 ? -22.347 -0.807 21.772 1.00 97.31 96 VAL A C 1
ATOM 752 O O . VAL A 1 96 ? -21.532 0.114 21.751 1.00 97.31 96 VAL A O 1
ATOM 755 N N . LEU A 1 97 ? -22.060 -2.012 21.274 1.00 97.81 97 LEU A N 1
ATOM 756 C CA . LEU A 1 97 ? -20.851 -2.267 20.490 1.00 97.81 97 LEU A CA 1
ATOM 757 C C . LEU A 1 97 ? -20.994 -1.580 19.129 1.00 97.81 97 LEU A C 1
ATOM 759 O O . LEU A 1 97 ? -21.722 -2.071 18.275 1.00 97.81 97 LEU A O 1
ATOM 763 N N . VAL A 1 98 ? -20.314 -0.457 18.921 1.00 97.75 98 VAL A N 1
ATOM 764 C CA . VAL A 1 98 ? -20.433 0.348 17.698 1.00 97.75 98 VAL A CA 1
ATOM 765 C C . VAL A 1 98 ? -19.670 -0.287 16.541 1.00 97.75 98 VAL A C 1
ATOM 767 O O . VAL A 1 98 ? -20.195 -0.432 15.440 1.00 97.75 98 VAL A O 1
ATOM 770 N N . SER A 1 99 ? -18.423 -0.678 16.787 1.00 97.44 99 SER A N 1
ATOM 771 C CA . SER A 1 99 ? -17.539 -1.244 15.772 1.00 97.44 99 SER A CA 1
ATOM 772 C C . SER A 1 99 ? -16.550 -2.204 16.413 1.00 97.44 99 SER A C 1
ATOM 774 O O . SER A 1 99 ? -16.221 -2.060 17.592 1.00 97.44 99 SER A O 1
ATOM 776 N N . ALA A 1 100 ? -16.075 -3.175 15.642 1.00 97.06 100 ALA A N 1
ATOM 777 C CA . ALA A 1 100 ? -15.077 -4.139 16.082 1.00 97.06 100 ALA A CA 1
ATOM 778 C C . ALA A 1 100 ? -14.024 -4.386 15.002 1.00 97.06 100 ALA A C 1
ATOM 780 O O . ALA A 1 100 ? -14.259 -4.134 13.820 1.00 97.06 100 ALA A O 1
ATOM 781 N N . ASN A 1 101 ? -12.865 -4.894 15.409 1.00 95.25 101 ASN A N 1
ATOM 782 C CA . ASN A 1 101 ? -11.756 -5.263 14.540 1.00 95.25 101 ASN A CA 1
ATOM 783 C C . ASN A 1 101 ? -11.045 -6.517 15.072 1.00 95.25 101 ASN A C 1
ATOM 785 O O . ASN A 1 101 ? -10.857 -6.668 16.281 1.00 95.25 101 ASN A O 1
ATOM 789 N N . HIS A 1 102 ? -10.612 -7.379 14.154 1.00 94.69 102 HIS A N 1
ATOM 790 C CA . HIS A 1 102 ? -9.742 -8.521 14.437 1.00 94.69 102 HIS A CA 1
ATOM 791 C C . HIS A 1 102 ? -8.305 -8.185 14.043 1.00 94.69 102 HIS A C 1
ATOM 793 O O . HIS A 1 102 ? -8.068 -7.438 13.092 1.00 94.69 102 HIS A O 1
ATOM 799 N N . MET A 1 103 ? -7.342 -8.737 14.773 1.00 92.94 103 MET A N 1
ATOM 800 C CA . MET A 1 103 ? -5.918 -8.537 14.518 1.00 92.94 103 MET A CA 1
ATOM 801 C C . MET A 1 103 ? -5.108 -9.753 14.953 1.00 92.94 103 MET A C 1
ATOM 803 O O . MET A 1 103 ? -5.583 -10.594 15.712 1.00 92.94 103 MET A O 1
ATOM 807 N N . VAL A 1 104 ? -3.863 -9.840 14.484 1.00 94.75 104 VAL A N 1
ATOM 808 C CA . VAL A 1 104 ? -2.900 -10.823 14.998 1.00 94.75 104 VAL A CA 1
ATOM 809 C C . VAL A 1 104 ? -2.719 -10.596 16.498 1.00 94.75 104 VAL A C 1
ATOM 811 O O . VAL A 1 104 ? -2.709 -9.447 16.933 1.00 94.75 104 VAL A O 1
ATOM 814 N N . VAL A 1 105 ? -2.562 -11.669 17.279 1.00 96.56 105 VAL A N 1
ATOM 815 C CA . VAL A 1 105 ? -2.391 -11.593 18.739 1.00 96.56 105 VAL A CA 1
ATOM 816 C C . VAL A 1 105 ? -1.286 -10.601 19.109 1.00 96.56 105 VAL A C 1
ATOM 818 O O . VAL A 1 105 ? -0.152 -10.705 18.654 1.00 96.56 105 VAL A O 1
ATOM 821 N N . GLN A 1 106 ? -1.640 -9.639 19.953 1.00 96.19 106 GLN A N 1
ATOM 822 C CA . GLN A 1 106 ? -0.771 -8.602 20.488 1.00 96.19 106 GLN A CA 1
ATOM 823 C C . GLN A 1 106 ? -0.541 -8.859 21.972 1.00 96.19 106 GLN A C 1
ATOM 825 O O . GLN A 1 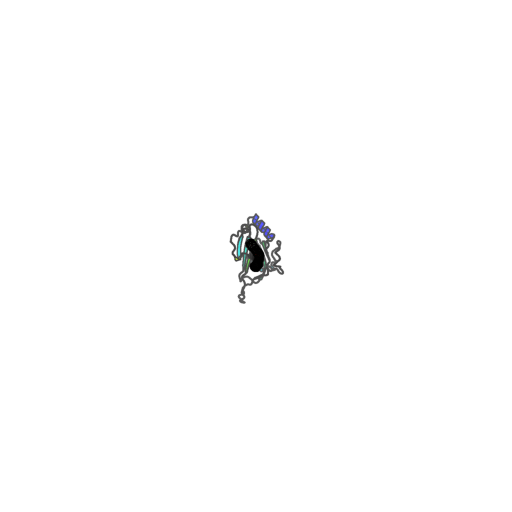106 ? -1.474 -9.229 22.684 1.00 96.19 106 GLN A O 1
ATOM 830 N N . SER A 1 107 ? 0.684 -8.628 22.441 1.00 96.00 107 SER A N 1
ATOM 831 C CA . SER A 1 107 ? 1.058 -8.801 23.846 1.00 96.00 107 SER A CA 1
ATOM 832 C C . SER A 1 107 ? 1.290 -7.448 24.516 1.00 96.00 107 SER A C 1
ATOM 834 O O . SER A 1 107 ? 2.074 -6.624 24.033 1.00 96.00 107 SER A O 1
ATOM 836 N N . LYS A 1 108 ? 0.610 -7.219 25.642 1.00 96.94 108 LYS A N 1
ATOM 837 C CA . LYS A 1 108 ? 0.838 -6.084 26.534 1.00 96.94 108 LYS A CA 1
ATOM 838 C C . LYS A 1 108 ? 1.503 -6.585 27.810 1.00 96.94 108 LYS A C 1
ATOM 840 O O . LYS A 1 108 ? 0.932 -7.399 28.532 1.00 96.94 108 LYS A O 1
ATOM 845 N N . ARG A 1 109 ? 2.694 -6.061 28.088 1.00 95.81 109 ARG A N 1
ATOM 846 C CA . ARG A 1 109 ? 3.503 -6.356 29.268 1.00 95.81 109 ARG A CA 1
ATOM 847 C C . ARG A 1 109 ? 3.560 -5.136 30.173 1.00 95.81 109 ARG A C 1
ATOM 849 O O . ARG A 1 109 ? 3.823 -4.021 29.710 1.00 95.81 109 ARG A O 1
ATOM 856 N N . LYS A 1 110 ? 3.290 -5.369 31.449 1.00 94.94 110 LYS A N 1
ATOM 857 C CA . LYS A 1 110 ? 3.472 -4.400 32.521 1.00 94.94 110 LYS A CA 1
ATOM 858 C C . LYS A 1 110 ? 4.915 -4.477 33.018 1.00 94.94 110 LYS A C 1
ATOM 860 O O . LYS A 1 110 ? 5.495 -5.557 33.031 1.00 94.94 110 LYS A O 1
ATOM 865 N N . ASN A 1 111 ? 5.461 -3.342 33.436 1.00 93.44 111 ASN A N 1
ATOM 866 C CA . ASN A 1 111 ? 6.746 -3.269 34.112 1.00 93.44 111 ASN A CA 1
ATOM 867 C C . ASN A 1 111 ? 6.718 -4.080 35.413 1.00 93.44 111 ASN A C 1
ATOM 869 O O . ASN A 1 111 ? 5.768 -3.967 36.195 1.00 93.44 111 ASN A O 1
ATOM 873 N N . ASN A 1 112 ? 7.753 -4.878 35.651 1.00 92.06 112 ASN A N 1
ATOM 874 C CA . ASN A 1 112 ? 7.882 -5.666 36.867 1.00 92.06 112 ASN A CA 1
ATOM 875 C C . ASN A 1 112 ? 9.051 -5.144 37.703 1.00 92.06 112 ASN A C 1
ATOM 877 O O . ASN A 1 112 ? 10.207 -5.484 37.470 1.00 92.06 112 ASN A O 1
ATOM 881 N N . GLU A 1 113 ? 8.738 -4.328 38.706 1.00 87.75 113 GLU A N 1
ATOM 882 C CA . GLU A 1 113 ? 9.740 -3.718 39.590 1.00 87.75 113 GLU A CA 1
ATOM 883 C C . GLU A 1 113 ? 10.496 -4.752 40.439 1.00 87.75 113 GLU A C 1
ATOM 885 O O . GLU A 1 113 ? 11.627 -4.500 40.841 1.00 87.75 113 GLU A O 1
ATOM 890 N N . LEU A 1 114 ? 9.903 -5.928 40.688 1.00 86.81 114 LEU A N 1
ATOM 891 C CA . LEU A 1 114 ? 10.514 -6.980 41.506 1.00 86.81 114 LEU A CA 1
ATOM 892 C C . LEU A 1 114 ? 11.561 -7.793 40.736 1.00 86.81 114 LEU A C 1
ATOM 894 O O . LEU A 1 114 ? 12.535 -8.246 41.331 1.00 86.81 114 LEU A O 1
ATOM 898 N N . THR A 1 115 ? 11.359 -8.001 39.432 1.00 87.94 115 THR A N 1
ATOM 899 C CA . THR A 1 115 ? 12.289 -8.753 38.568 1.00 87.94 115 THR A CA 1
ATOM 900 C C . THR A 1 115 ? 13.168 -7.847 37.705 1.00 87.94 115 THR A C 1
ATOM 902 O O . THR A 1 115 ? 14.134 -8.327 37.119 1.00 87.94 115 THR A O 1
ATOM 905 N N . GLY A 1 116 ? 12.853 -6.549 37.622 1.00 88.31 116 GLY A N 1
ATOM 906 C CA . GLY A 1 116 ? 13.507 -5.600 36.719 1.00 88.31 116 GLY A CA 1
ATOM 907 C C . GLY A 1 116 ? 13.098 -5.760 35.250 1.00 88.31 116 GLY A C 1
ATOM 908 O O . GLY A 1 116 ? 13.748 -5.193 34.376 1.00 88.31 116 GLY A O 1
ATOM 909 N N . GLU A 1 117 ? 12.054 -6.539 34.948 1.00 88.31 117 GLU A N 1
ATOM 910 C CA . GLU A 1 117 ? 11.600 -6.747 33.570 1.00 88.31 117 GLU A CA 1
ATOM 911 C C . GLU A 1 117 ? 10.828 -5.530 33.049 1.00 88.31 117 GLU A C 1
ATOM 913 O O . GLU A 1 117 ? 9.771 -5.169 33.578 1.00 88.31 117 GLU A O 1
ATOM 918 N N . GLU A 1 118 ? 11.322 -4.946 31.956 1.00 91.00 118 GLU A N 1
ATOM 919 C CA . GLU A 1 118 ? 10.687 -3.802 31.306 1.00 91.00 118 GLU A CA 1
ATOM 920 C C . GLU A 1 118 ? 9.367 -4.177 30.612 1.00 91.00 118 GLU A C 1
ATOM 922 O O . GLU A 1 118 ? 9.275 -5.105 29.797 1.00 91.00 118 GLU A O 1
ATOM 927 N N . GLY A 1 119 ? 8.323 -3.399 30.905 1.00 92.75 119 GLY A N 1
ATOM 928 C CA . GLY A 1 119 ? 7.061 -3.435 30.165 1.00 92.75 119 GLY A CA 1
ATOM 929 C C . GLY A 1 119 ? 7.171 -2.775 28.783 1.00 92.75 119 GLY A C 1
ATOM 930 O O . GLY A 1 119 ? 8.179 -2.169 28.436 1.00 92.75 119 GLY A O 1
ATOM 931 N N . ASN A 1 120 ? 6.106 -2.844 27.981 1.00 94.94 120 ASN A N 1
ATOM 932 C CA . ASN A 1 120 ? 6.034 -2.138 26.693 1.00 94.94 120 ASN A CA 1
ATOM 933 C C . ASN A 1 120 ? 4.985 -1.024 26.710 1.00 94.94 120 ASN A C 1
ATOM 935 O O . ASN A 1 120 ? 3.978 -1.142 27.395 1.00 94.94 120 ASN A O 1
ATOM 939 N N . ASN A 1 121 ? 5.171 0.019 25.904 1.00 93.94 121 ASN A N 1
ATOM 940 C CA . ASN A 1 121 ? 4.107 0.972 25.585 1.00 93.94 121 ASN A CA 1
ATOM 941 C C . ASN A 1 121 ? 3.392 0.513 24.312 1.00 93.94 121 ASN A C 1
ATOM 943 O O . ASN A 1 121 ? 4.018 -0.035 23.404 1.00 93.94 121 ASN A O 1
ATOM 947 N N . LEU A 1 122 ? 2.079 0.705 24.243 1.00 94.69 122 LEU A N 1
ATOM 948 C CA . LEU A 1 122 ? 1.270 0.240 23.126 1.00 94.69 122 LEU A CA 1
ATOM 949 C C . LEU A 1 122 ? 0.229 1.287 22.757 1.00 94.69 122 LEU A C 1
ATOM 951 O O . LEU A 1 122 ? -0.575 1.694 23.590 1.00 94.69 122 LEU A O 1
ATOM 955 N N . THR A 1 123 ? 0.204 1.649 21.479 1.00 94.31 123 THR A N 1
ATOM 956 C CA . THR A 1 123 ? -0.776 2.578 20.920 1.00 94.31 123 THR A CA 1
ATOM 957 C C . THR A 1 123 ? -1.681 1.852 19.931 1.00 94.31 123 THR A C 1
ATOM 959 O O . THR A 1 123 ? -1.215 1.068 19.096 1.00 94.31 123 THR A O 1
ATOM 962 N N . ARG A 1 124 ? -2.991 2.088 20.016 1.00 93.81 124 ARG A N 1
ATOM 963 C CA . ARG A 1 124 ? -3.983 1.581 19.059 1.00 93.81 124 ARG A CA 1
ATOM 964 C C . ARG A 1 124 ? -4.826 2.715 18.536 1.00 93.81 124 ARG A C 1
ATOM 966 O O . ARG A 1 124 ? -5.446 3.417 19.320 1.00 93.81 124 ARG A O 1
ATOM 973 N N . ASN A 1 125 ? -4.884 2.822 17.218 1.00 94.12 125 ASN A N 1
ATOM 974 C CA . ASN A 1 125 ? -5.790 3.715 16.518 1.00 94.12 125 ASN A CA 1
ATOM 975 C C . ASN A 1 125 ? -6.945 2.901 15.951 1.00 94.12 125 ASN A C 1
ATOM 977 O O . ASN A 1 125 ? -6.745 1.818 15.399 1.00 94.12 125 ASN A O 1
ATOM 981 N N . PHE A 1 126 ? -8.151 3.430 16.083 1.00 94.00 126 PHE A N 1
ATOM 982 C CA . PHE A 1 126 ? -9.366 2.840 15.557 1.00 94.00 126 PHE A CA 1
ATOM 983 C C . PHE A 1 126 ? -10.105 3.906 14.762 1.00 94.00 126 PHE A C 1
ATOM 985 O O . PHE A 1 126 ? -10.707 4.820 15.328 1.00 94.00 126 PHE A O 1
ATOM 992 N N . LEU A 1 127 ? -10.042 3.783 13.438 1.00 93.06 127 LEU A N 1
ATOM 993 C CA . LEU A 1 127 ? -10.762 4.657 12.525 1.00 93.06 127 LEU A CA 1
ATOM 994 C C . LEU A 1 127 ? -12.223 4.208 12.431 1.00 93.06 127 LEU A C 1
ATOM 996 O O . LEU A 1 127 ? -12.514 3.054 12.109 1.00 93.06 127 LEU A O 1
ATOM 1000 N N . LEU A 1 128 ? -13.141 5.127 12.702 1.00 94.06 128 LEU A N 1
ATOM 1001 C CA . LEU A 1 128 ? -14.574 4.937 12.559 1.00 94.06 128 LEU A CA 1
ATOM 1002 C C . LEU A 1 128 ? -15.071 5.806 11.397 1.00 94.06 128 LEU A C 1
ATOM 1004 O O . LEU A 1 128 ? -14.986 7.033 11.446 1.00 94.06 128 LEU A O 1
ATOM 1008 N N . LYS A 1 129 ? -15.580 5.152 10.349 1.00 93.56 129 LYS A N 1
ATOM 1009 C CA . LYS A 1 129 ? -15.987 5.782 9.087 1.00 93.56 129 LYS A CA 1
ATOM 1010 C C . LYS A 1 129 ? -17.486 5.639 8.859 1.00 93.56 129 LYS A C 1
ATOM 1012 O O . LYS A 1 129 ? -17.971 4.523 8.691 1.00 93.56 129 LYS A O 1
ATOM 1017 N N . PHE A 1 130 ? -18.202 6.758 8.822 1.00 94.19 130 PHE A N 1
ATOM 1018 C CA . PHE A 1 130 ? -19.616 6.827 8.449 1.00 94.19 130 PHE A CA 1
ATOM 1019 C C . PHE A 1 130 ? -20.016 8.273 8.117 1.00 94.19 130 PHE A C 1
ATOM 1021 O O . PHE A 1 130 ? -19.364 9.229 8.530 1.00 94.19 130 PHE A O 1
ATOM 1028 N N . SER A 1 131 ? -21.102 8.445 7.363 1.00 94.62 131 SER A N 1
ATOM 1029 C CA . SER A 1 131 ? -21.547 9.774 6.927 1.00 94.62 131 SER A CA 1
ATOM 1030 C C . SER A 1 131 ? -21.871 10.687 8.114 1.00 94.62 131 SER A C 1
ATOM 1032 O O . SER A 1 131 ? -22.662 10.313 8.980 1.00 94.62 131 SER A O 1
ATOM 1034 N N . GLY A 1 132 ? -21.292 11.889 8.143 1.00 93.25 132 GLY A N 1
ATOM 1035 C CA . GLY A 1 132 ? -21.535 12.883 9.192 1.00 93.25 132 GLY A CA 1
ATOM 1036 C C . GLY A 1 132 ? -20.901 12.547 10.546 1.00 93.25 132 GLY A C 1
ATOM 1037 O O . GLY A 1 132 ? -21.394 13.009 11.578 1.00 93.25 132 GLY A O 1
ATOM 1038 N N . ALA A 1 133 ? -19.829 11.747 10.562 1.00 95.12 133 ALA A N 1
ATOM 1039 C CA . ALA A 1 133 ? -19.118 11.369 11.782 1.00 95.12 133 ALA A CA 1
ATOM 1040 C C . ALA A 1 133 ? -18.668 12.569 12.621 1.00 95.12 133 ALA A C 1
ATOM 1042 O O . ALA A 1 133 ? -18.889 12.575 13.831 1.00 95.12 133 ALA A O 1
ATOM 1043 N N . GLN A 1 134 ? -18.108 13.609 11.998 1.00 94.88 134 GLN A N 1
ATOM 1044 C CA . GLN A 1 134 ? -17.706 14.826 12.707 1.00 94.88 134 GLN A CA 1
ATOM 1045 C C . GLN A 1 134 ? -18.898 15.502 13.397 1.00 94.88 134 GLN A C 1
ATOM 1047 O O . GLN A 1 134 ? -18.833 15.836 14.577 1.00 94.88 134 GLN A O 1
ATOM 1052 N N . ALA A 1 135 ? -20.006 15.674 12.671 1.00 93.62 135 ALA A N 1
ATOM 1053 C CA . ALA A 1 135 ? -21.184 16.374 13.172 1.00 93.62 135 ALA A CA 1
ATOM 1054 C C . ALA A 1 135 ? -21.833 15.647 14.358 1.00 93.62 135 ALA A C 1
ATOM 1056 O O . ALA A 1 135 ? -22.232 16.288 15.329 1.00 93.62 135 ALA A O 1
ATOM 1057 N N . ILE A 1 136 ? -21.923 14.313 14.299 1.00 95.38 136 ILE A N 1
ATOM 1058 C CA . ILE A 1 136 ? -22.551 13.536 15.372 1.00 95.38 136 ILE A CA 1
ATOM 1059 C C . ILE A 1 136 ? -21.621 13.329 16.569 1.00 95.38 136 ILE A C 1
ATOM 1061 O O . ILE A 1 136 ? -22.088 13.301 17.695 1.00 95.38 136 ILE A O 1
ATOM 1065 N N . THR A 1 137 ? -20.318 13.143 16.365 1.00 94.69 137 THR A N 1
ATOM 1066 C CA . THR A 1 137 ? -19.388 12.925 17.490 1.00 94.69 137 THR A CA 1
ATOM 1067 C C . THR A 1 137 ? -18.946 14.236 18.123 1.00 94.69 137 THR A C 1
ATOM 1069 O O . THR A 1 137 ? -18.441 14.228 19.240 1.00 94.69 137 THR A O 1
ATOM 1072 N N . GLN A 1 138 ? -19.142 15.354 17.413 1.00 94.94 138 GLN A N 1
ATOM 1073 C CA . GLN A 1 138 ? -18.736 16.705 17.805 1.00 94.94 138 GLN A CA 1
ATOM 1074 C C . GLN A 1 138 ? -17.220 16.849 18.023 1.00 94.94 138 GLN A C 1
ATOM 1076 O O . GLN A 1 138 ? -16.758 17.813 18.631 1.00 94.94 138 GLN A O 1
ATOM 1081 N N . ILE A 1 139 ? -16.425 15.912 17.498 1.00 94.19 139 ILE A N 1
ATOM 1082 C CA . ILE A 1 139 ? -14.967 15.967 17.565 1.00 94.19 139 ILE A CA 1
ATOM 1083 C C . ILE A 1 139 ? -14.470 16.943 16.498 1.00 94.19 139 ILE A C 1
ATOM 1085 O O . ILE A 1 139 ? -14.696 16.741 15.309 1.00 94.19 139 ILE A O 1
ATOM 1089 N N . THR A 1 140 ? -13.759 17.987 16.915 1.00 93.00 140 THR A N 1
ATOM 1090 C CA . THR A 1 140 ? -13.187 19.010 16.016 1.00 93.00 140 THR A CA 1
ATOM 1091 C C . THR A 1 140 ? -11.661 19.051 16.037 1.00 93.00 140 THR A C 1
ATOM 1093 O O . THR A 1 140 ? -11.052 19.744 15.227 1.00 93.00 140 THR A O 1
ATOM 1096 N N . VAL A 1 141 ? -11.037 18.300 16.946 1.00 94.19 141 VAL A N 1
ATOM 1097 C CA . VAL A 1 141 ? -9.581 18.226 17.088 1.00 94.19 141 VAL A CA 1
ATOM 1098 C C . VAL A 1 141 ? -8.983 17.549 15.858 1.00 94.19 141 VAL A C 1
ATOM 1100 O O . VAL A 1 141 ? -9.447 16.483 15.452 1.00 94.19 141 VAL A O 1
ATOM 1103 N N . THR A 1 142 ? -7.949 18.147 15.273 1.00 91.75 142 THR A N 1
ATOM 1104 C CA . THR A 1 142 ? -7.229 17.562 14.138 1.00 91.75 142 THR A CA 1
ATOM 1105 C C . THR A 1 142 ? -6.345 16.398 14.589 1.00 91.75 142 THR A C 1
ATOM 1107 O O . THR A 1 142 ? -5.719 16.500 15.646 1.00 91.75 142 THR A O 1
ATOM 1110 N N . PRO A 1 143 ? -6.254 15.313 13.805 1.00 91.81 143 PRO A N 1
ATOM 1111 C CA . PRO A 1 143 ? -5.458 14.144 14.152 1.00 91.81 143 PRO A CA 1
ATOM 1112 C C . PRO A 1 143 ? -3.964 14.445 14.144 1.00 91.81 143 PRO A C 1
ATOM 1114 O O . PRO A 1 143 ? -3.458 15.162 13.281 1.00 91.81 143 PRO A O 1
ATOM 1117 N N . GLU A 1 144 ? -3.251 13.840 15.087 1.00 91.00 144 GLU A N 1
ATOM 1118 C CA . GLU A 1 144 ? -1.791 13.824 15.100 1.00 91.00 144 GLU A CA 1
ATOM 1119 C C . GLU A 1 144 ? -1.262 12.812 14.072 1.00 91.00 144 GLU A C 1
ATOM 1121 O O . GLU A 1 144 ? -1.927 11.827 13.746 1.00 91.00 144 GLU A O 1
ATOM 1126 N N . THR A 1 145 ? -0.035 13.009 13.579 1.00 87.38 145 THR A N 1
ATOM 1127 C CA . THR A 1 145 ? 0.543 12.178 12.505 1.00 87.38 145 THR A CA 1
ATOM 1128 C C . THR A 1 145 ? 0.523 10.681 12.825 1.00 87.38 145 THR A C 1
ATOM 1130 O O . THR A 1 145 ? 0.242 9.872 11.946 1.00 87.38 145 THR A O 1
ATOM 1133 N N . TRP A 1 146 ? 0.763 10.304 14.086 1.00 85.69 146 TRP A N 1
ATOM 1134 C CA . TRP A 1 146 ? 0.769 8.907 14.534 1.00 85.69 146 TRP A CA 1
ATOM 1135 C C . TRP A 1 146 ? -0.627 8.267 14.592 1.00 85.69 146 TRP A C 1
ATOM 1137 O O . TRP A 1 146 ? -0.723 7.050 14.744 1.00 85.69 146 TRP A O 1
ATOM 1147 N N . GLN A 1 147 ? -1.709 9.048 14.495 1.00 85.94 147 GLN A N 1
ATOM 1148 C CA . GLN A 1 147 ? -3.084 8.536 14.496 1.00 85.94 147 GLN A CA 1
ATOM 1149 C C . GLN A 1 147 ? -3.539 8.040 13.117 1.00 85.94 147 GLN A C 1
ATOM 1151 O O . GLN A 1 147 ? -4.492 7.263 13.028 1.00 85.94 147 GLN A O 1
ATOM 1156 N N . PHE A 1 148 ? -2.862 8.458 12.047 1.00 83.19 148 PHE A N 1
ATOM 1157 C CA . PHE A 1 148 ? -3.143 8.002 10.690 1.00 83.19 148 PHE A CA 1
ATOM 1158 C C . PHE A 1 148 ? -2.614 6.583 10.461 1.00 83.19 148 PHE A C 1
ATOM 1160 O O . PHE A 1 148 ? -1.498 6.255 10.860 1.00 83.19 148 PHE A O 1
ATOM 1167 N N . ASN A 1 149 ? -3.401 5.746 9.776 1.00 71.56 149 ASN A N 1
ATOM 1168 C CA . ASN A 1 149 ? -2.897 4.489 9.227 1.00 71.56 149 ASN A CA 1
ATOM 1169 C C . ASN A 1 149 ? -2.447 4.721 7.775 1.00 71.56 149 ASN A C 1
ATOM 1171 O O . ASN A 1 149 ? -3.282 4.983 6.910 1.00 71.56 149 ASN A O 1
ATOM 1175 N N . TYR A 1 150 ? -1.139 4.628 7.525 1.00 70.56 150 TYR A N 1
ATOM 1176 C CA . TYR A 1 150 ? -0.545 4.786 6.195 1.00 70.56 150 TYR A CA 1
ATOM 1177 C C . TYR A 1 150 ? -0.292 3.461 5.465 1.00 70.56 150 TYR A C 1
ATOM 1179 O O . TYR A 1 150 ? 0.151 3.512 4.327 1.00 70.56 150 TYR A O 1
ATOM 1187 N N . GLU A 1 151 ? -0.588 2.297 6.056 1.00 75.12 151 GLU A N 1
ATOM 1188 C CA . GLU A 1 151 ? -0.274 0.983 5.462 1.00 75.12 151 GLU A CA 1
ATOM 1189 C C . GLU A 1 151 ? -0.825 0.832 4.042 1.00 75.12 151 GLU A C 1
ATOM 1191 O O . GLU A 1 151 ? -0.065 0.550 3.126 1.00 75.12 151 GLU A O 1
ATOM 1196 N N . ALA A 1 152 ? -2.119 1.098 3.834 1.00 71.25 152 ALA A N 1
ATOM 1197 C CA . ALA A 1 152 ? -2.730 0.985 2.507 1.00 71.25 152 ALA A CA 1
ATOM 1198 C C . ALA A 1 152 ? -2.103 1.955 1.492 1.00 71.25 152 ALA A C 1
ATOM 1200 O O . ALA A 1 152 ? -1.874 1.599 0.345 1.00 71.25 152 ALA A O 1
ATOM 1201 N N . LYS A 1 153 ? -1.771 3.177 1.929 1.00 75.25 153 LYS A N 1
ATOM 1202 C CA . LYS A 1 153 ? -1.130 4.169 1.059 1.00 75.25 153 LYS A CA 1
ATOM 1203 C C . LYS A 1 153 ? 0.297 3.758 0.691 1.00 75.25 153 LYS A C 1
ATOM 1205 O O . LYS A 1 153 ? 0.737 4.048 -0.415 1.00 75.25 153 LYS A O 1
ATOM 1210 N N . LEU A 1 154 ? 1.022 3.136 1.618 1.00 85.06 154 LEU A N 1
ATOM 1211 C CA . LEU A 1 154 ? 2.363 2.620 1.362 1.00 85.06 154 LEU A CA 1
ATOM 1212 C C . LEU A 1 154 ? 2.317 1.434 0.392 1.00 85.06 154 LEU A C 1
ATOM 1214 O O . LEU A 1 154 ? 3.094 1.429 -0.549 1.00 85.06 154 LEU A O 1
ATOM 1218 N N . ASP A 1 155 ? 1.357 0.520 0.542 1.00 80.25 155 ASP A N 1
ATOM 1219 C CA . ASP A 1 155 ? 1.155 -0.610 -0.383 1.00 80.25 155 ASP A CA 1
ATOM 1220 C C . ASP A 1 155 ? 0.813 -0.135 -1.814 1.00 80.25 155 ASP A C 1
ATOM 1222 O O . ASP A 1 155 ? 1.379 -0.611 -2.804 1.00 80.25 155 ASP A O 1
ATOM 1226 N N . ASP A 1 156 ? -0.041 0.891 -1.930 1.00 78.38 156 ASP A N 1
ATOM 1227 C CA . ASP A 1 156 ? -0.333 1.555 -3.207 1.00 78.38 156 ASP A CA 1
ATOM 1228 C C . ASP A 1 156 ? 0.930 2.199 -3.813 1.00 78.38 156 ASP A C 1
ATOM 1230 O O . ASP A 1 156 ? 1.176 2.095 -5.019 1.00 78.38 156 ASP A O 1
ATOM 1234 N N . MET A 1 157 ? 1.748 2.868 -2.989 1.00 89.62 157 MET A N 1
ATOM 1235 C CA . MET A 1 157 ? 3.010 3.475 -3.428 1.00 89.62 157 MET A CA 1
ATOM 1236 C C . MET A 1 157 ? 4.025 2.422 -3.878 1.00 89.62 157 MET A C 1
ATOM 1238 O O . MET A 1 157 ? 4.661 2.617 -4.912 1.00 89.62 157 MET A O 1
ATOM 1242 N N . ASP A 1 158 ? 4.152 1.313 -3.154 1.00 91.12 158 ASP A N 1
ATOM 1243 C CA . ASP A 1 158 ? 5.045 0.206 -3.503 1.00 91.12 158 ASP A CA 1
ATOM 1244 C C . ASP A 1 158 ? 4.634 -0.423 -4.841 1.00 91.12 158 ASP A C 1
ATOM 1246 O O . ASP A 1 158 ? 5.474 -0.654 -5.716 1.00 91.12 158 ASP A O 1
ATOM 1250 N N . THR A 1 159 ? 3.329 -0.605 -5.057 1.00 91.62 159 THR A N 1
ATOM 1251 C CA . THR A 1 159 ? 2.782 -1.086 -6.333 1.00 91.62 159 THR A CA 1
ATOM 1252 C C . THR A 1 159 ? 3.098 -0.122 -7.480 1.00 91.62 159 THR A C 1
ATOM 1254 O O . THR A 1 159 ? 3.531 -0.546 -8.555 1.00 91.62 159 THR A O 1
ATOM 1257 N N . LEU A 1 160 ? 2.926 1.183 -7.258 1.00 94.88 160 LEU A N 1
ATOM 1258 C CA . LEU A 1 160 ? 3.221 2.212 -8.255 1.00 94.88 160 LEU A CA 1
ATOM 1259 C C . LEU A 1 160 ? 4.721 2.283 -8.577 1.00 94.88 160 LEU A C 1
ATOM 1261 O O . LEU A 1 160 ? 5.093 2.398 -9.745 1.00 94.88 160 LEU A O 1
ATOM 1265 N N . LEU A 1 161 ? 5.591 2.165 -7.571 1.00 94.94 161 LEU A N 1
ATOM 1266 C CA . LEU A 1 161 ? 7.040 2.104 -7.766 1.00 94.94 161 LEU A CA 1
ATOM 1267 C C . LEU A 1 161 ? 7.450 0.875 -8.581 1.00 94.94 161 LEU A C 1
ATOM 1269 O O . LEU A 1 161 ? 8.282 0.997 -9.484 1.00 94.94 161 LEU A O 1
ATOM 1273 N N . ALA A 1 162 ? 6.848 -0.287 -8.321 1.00 94.00 162 ALA A N 1
ATOM 1274 C CA . ALA A 1 162 ? 7.098 -1.492 -9.104 1.00 94.00 162 ALA A CA 1
ATOM 1275 C C . ALA A 1 162 ? 6.697 -1.301 -10.578 1.00 94.00 162 ALA A C 1
ATOM 1277 O O . ALA A 1 162 ? 7.489 -1.598 -11.472 1.00 94.00 162 ALA A O 1
ATOM 1278 N N . GLN A 1 163 ? 5.514 -0.735 -10.841 1.00 93.31 163 GLN A N 1
ATOM 1279 C CA . GLN A 1 163 ? 5.037 -0.461 -12.203 1.00 93.31 163 GLN A CA 1
ATOM 1280 C C . GLN A 1 163 ? 5.924 0.541 -12.947 1.00 93.31 163 GLN A C 1
ATOM 1282 O O . GLN A 1 163 ? 6.301 0.297 -14.093 1.00 93.31 163 GLN A O 1
ATOM 1287 N N . LEU A 1 164 ? 6.298 1.645 -12.293 1.00 95.81 164 LEU A N 1
ATOM 1288 C CA . LEU A 1 164 ? 7.206 2.635 -12.874 1.00 95.81 164 LEU A CA 1
ATOM 1289 C C . LEU A 1 164 ? 8.565 2.020 -13.213 1.00 95.81 164 LEU A C 1
ATOM 1291 O O . LEU A 1 164 ? 9.108 2.286 -14.283 1.00 95.81 164 LEU A O 1
ATOM 1295 N N . THR A 1 165 ? 9.103 1.188 -12.322 1.00 95.88 165 THR A N 1
ATOM 1296 C CA . THR A 1 165 ? 10.403 0.541 -12.530 1.00 95.88 165 THR A CA 1
ATOM 1297 C C . THR A 1 165 ? 10.365 -0.405 -13.729 1.00 95.88 165 THR A C 1
ATOM 1299 O O . THR A 1 165 ? 11.274 -0.369 -14.555 1.00 95.88 165 THR A O 1
ATOM 1302 N N . VAL A 1 166 ? 9.305 -1.207 -13.872 1.00 96.50 166 VAL A N 1
ATOM 1303 C CA . VAL A 1 166 ? 9.129 -2.098 -15.032 1.00 96.50 166 VAL A CA 1
ATOM 1304 C C . VAL A 1 166 ? 9.043 -1.298 -16.332 1.00 96.50 166 VAL A C 1
ATOM 1306 O O . VAL A 1 166 ? 9.812 -1.568 -17.251 1.00 96.50 166 VAL A O 1
ATOM 1309 N N . GLY A 1 167 ? 8.200 -0.262 -16.388 1.00 95.69 167 GLY A N 1
ATOM 1310 C CA . GLY A 1 167 ? 8.065 0.567 -17.591 1.00 95.69 167 GLY A CA 1
ATOM 1311 C C . GLY A 1 167 ? 9.364 1.289 -17.982 1.00 95.69 167 GLY A C 1
ATOM 1312 O O . GLY A 1 167 ? 9.709 1.378 -19.161 1.00 95.69 167 GLY A O 1
ATOM 1313 N N . LEU A 1 168 ? 10.140 1.766 -17.002 1.00 96.75 168 LEU A N 1
ATOM 1314 C CA . LEU A 1 168 ? 11.460 2.356 -17.255 1.00 96.75 168 LEU A CA 1
ATOM 1315 C C . LEU A 1 168 ? 12.448 1.336 -17.838 1.00 96.75 168 LEU A C 1
ATOM 1317 O O . LEU A 1 168 ? 13.192 1.666 -18.757 1.00 96.75 168 LEU A O 1
ATOM 1321 N N . ILE A 1 169 ? 12.454 0.101 -17.339 1.00 96.50 169 ILE A N 1
ATOM 1322 C CA . ILE A 1 169 ? 13.331 -0.955 -17.863 1.00 96.50 169 ILE A CA 1
ATOM 1323 C C . ILE A 1 169 ? 12.924 -1.350 -19.286 1.00 96.50 169 ILE A C 1
ATOM 1325 O O . ILE A 1 169 ? 13.794 -1.513 -20.139 1.00 96.50 169 ILE A O 1
ATOM 1329 N N . GLU A 1 170 ? 11.627 -1.485 -19.561 1.00 95.75 170 GLU A N 1
ATOM 1330 C CA . GLU A 1 170 ? 11.119 -1.820 -20.898 1.00 95.75 170 GLU A CA 1
ATOM 1331 C C . GLU A 1 170 ? 11.509 -0.755 -21.926 1.00 95.75 170 GLU A C 1
ATOM 1333 O O . GLU A 1 170 ? 12.104 -1.071 -22.954 1.00 95.75 170 GLU A O 1
ATOM 1338 N N . THR A 1 171 ? 11.285 0.518 -21.603 1.00 95.62 171 THR A N 1
ATOM 1339 C CA . THR A 1 171 ? 11.684 1.632 -22.477 1.00 95.62 171 THR A CA 1
ATOM 1340 C C . THR A 1 171 ? 13.201 1.714 -22.666 1.00 95.62 171 THR A C 1
ATOM 1342 O O . THR A 1 171 ? 13.674 1.920 -23.782 1.00 95.62 171 THR A O 1
ATOM 1345 N N . GLN A 1 172 ? 13.999 1.505 -21.612 1.00 95.44 172 GLN A N 1
ATOM 1346 C CA . GLN A 1 172 ? 15.459 1.452 -21.744 1.00 95.44 172 GLN A CA 1
ATOM 1347 C C . GLN A 1 172 ? 15.922 0.290 -22.622 1.00 95.44 172 GLN A C 1
ATOM 1349 O O . GLN A 1 172 ? 16.844 0.460 -23.421 1.00 95.44 172 GLN A O 1
ATOM 1354 N N . LYS A 1 173 ? 15.284 -0.877 -22.503 1.00 96.19 173 LYS A N 1
ATOM 1355 C CA . LYS A 1 173 ? 15.567 -2.035 -23.350 1.00 96.19 173 LYS A CA 1
ATOM 1356 C C . LYS A 1 173 ? 15.309 -1.707 -24.821 1.00 96.19 173 LYS A C 1
ATOM 1358 O O . LYS A 1 173 ? 16.198 -1.936 -25.637 1.00 96.19 173 LYS A O 1
ATOM 1363 N N . GLU A 1 174 ? 14.151 -1.132 -25.143 1.00 95.56 174 GLU A N 1
ATOM 1364 C CA . GLU A 1 174 ? 13.811 -0.733 -26.516 1.00 95.56 174 GLU A CA 1
ATOM 1365 C C . GLU A 1 174 ? 14.840 0.248 -27.094 1.00 95.56 174 GLU A C 1
ATOM 1367 O O . GLU A 1 174 ? 15.296 0.079 -28.223 1.00 95.56 174 GLU A O 1
ATOM 1372 N N . VAL A 1 175 ? 15.275 1.237 -26.306 1.00 97.12 175 VAL A N 1
ATOM 1373 C CA . VAL A 1 175 ? 16.312 2.193 -26.728 1.00 97.12 175 VAL A CA 1
ATOM 1374 C C . VAL A 1 175 ? 17.646 1.496 -27.005 1.00 97.12 175 VAL A C 1
ATOM 1376 O O . VAL A 1 175 ? 18.318 1.827 -27.982 1.00 97.12 175 VAL A O 1
ATOM 1379 N N . VAL A 1 176 ? 18.049 0.533 -26.170 1.00 96.62 176 VAL A N 1
ATOM 1380 C CA . VAL A 1 176 ? 19.289 -0.231 -26.377 1.00 96.62 176 VAL A CA 1
ATOM 1381 C C . VAL A 1 176 ? 19.201 -1.094 -27.636 1.00 96.62 176 VAL A C 1
ATOM 1383 O O . VAL A 1 176 ? 20.152 -1.115 -28.418 1.00 96.62 176 VAL A O 1
ATOM 1386 N N . GLU A 1 177 ? 18.070 -1.762 -27.864 1.00 95.75 177 GLU A N 1
ATOM 1387 C CA . GLU A 1 177 ? 17.834 -2.572 -29.064 1.00 95.75 177 GLU A CA 1
ATOM 1388 C C . GLU A 1 177 ? 17.872 -1.705 -30.332 1.00 95.75 177 GLU A C 1
ATOM 1390 O O . GLU A 1 177 ? 18.639 -1.996 -31.251 1.00 95.75 177 GLU A O 1
ATOM 1395 N N . GLN A 1 178 ? 17.157 -0.576 -30.346 1.00 95.81 178 GLN A N 1
ATOM 1396 C CA . GLN A 1 178 ? 17.185 0.376 -31.463 1.00 95.81 178 GLN A CA 1
ATOM 1397 C C . GLN A 1 178 ? 18.580 0.966 -31.694 1.00 95.81 178 GLN A C 1
ATOM 1399 O O . GLN A 1 178 ? 19.026 1.112 -32.832 1.00 95.81 178 GLN A O 1
ATOM 1404 N N . SER A 1 179 ? 19.299 1.306 -30.623 1.00 95.94 179 SER A N 1
ATOM 1405 C CA . SER A 1 179 ? 20.677 1.800 -30.708 1.00 95.94 179 SER A CA 1
ATOM 1406 C C . SER A 1 179 ? 21.603 0.764 -31.350 1.00 95.94 179 SER A C 1
ATOM 1408 O O . SER A 1 179 ? 22.409 1.101 -32.219 1.00 95.94 179 SER A O 1
ATOM 1410 N N . HIS A 1 180 ? 21.444 -0.511 -30.987 1.00 96.31 180 HIS A N 1
ATOM 1411 C CA . HIS A 1 180 ? 22.206 -1.605 -31.578 1.00 96.31 180 HIS A CA 1
ATOM 1412 C C . HIS A 1 180 ? 21.905 -1.784 -33.074 1.00 96.31 180 HIS A C 1
ATOM 1414 O O . HIS A 1 180 ? 22.834 -1.920 -33.875 1.00 96.31 180 HIS A O 1
ATOM 1420 N N . GLU A 1 181 ? 20.633 -1.739 -33.474 1.00 96.06 181 GLU A N 1
ATOM 1421 C CA . GLU A 1 181 ? 20.241 -1.800 -34.887 1.00 96.06 181 GLU A CA 1
ATOM 1422 C C . GLU A 1 181 ? 20.814 -0.627 -35.688 1.00 96.06 181 GLU A C 1
ATOM 1424 O O . GLU A 1 181 ? 21.418 -0.832 -36.743 1.00 96.06 181 GLU A O 1
ATOM 1429 N N . ASN A 1 182 ? 20.710 0.592 -35.154 1.00 96.19 182 ASN A N 1
ATOM 1430 C CA . ASN A 1 182 ? 21.280 1.787 -35.771 1.00 96.19 182 ASN A CA 1
ATOM 1431 C C . ASN A 1 182 ? 22.799 1.677 -35.936 1.00 96.19 182 ASN A C 1
ATOM 1433 O O . ASN A 1 182 ? 23.337 2.059 -36.977 1.00 96.19 182 ASN A O 1
ATOM 1437 N N . TRP A 1 183 ? 23.496 1.125 -34.941 1.00 95.75 183 TRP A N 1
ATOM 1438 C CA . TRP A 1 183 ? 24.936 0.897 -35.025 1.00 95.75 183 TRP A CA 1
ATOM 1439 C C . TRP A 1 183 ? 25.283 -0.083 -36.151 1.00 95.75 183 TRP A C 1
ATOM 1441 O O . TRP A 1 183 ? 26.139 0.210 -36.987 1.00 95.75 183 TRP A O 1
ATOM 1451 N N . ARG A 1 184 ? 24.549 -1.197 -36.248 1.00 96.94 184 ARG A N 1
ATOM 1452 C CA . ARG A 1 184 ? 24.731 -2.192 -37.312 1.00 96.94 184 ARG A CA 1
ATOM 1453 C C . ARG A 1 184 ? 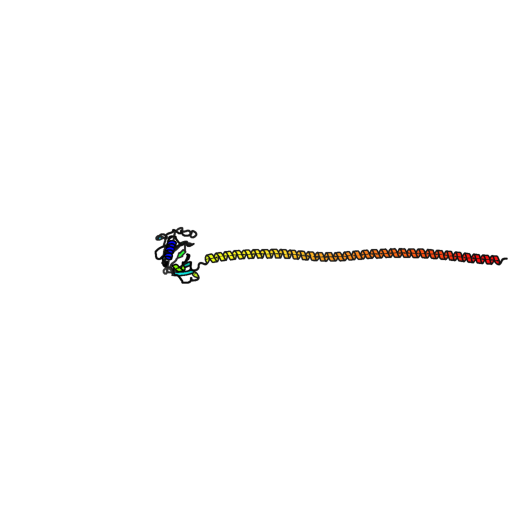24.471 -1.607 -38.701 1.00 96.94 184 ARG A C 1
ATOM 1455 O O . ARG A 1 184 ? 25.238 -1.849 -39.633 1.00 96.94 184 ARG A O 1
ATOM 1462 N N . LEU A 1 185 ? 23.409 -0.816 -38.853 1.00 96.81 185 LEU A N 1
ATOM 1463 C CA . LEU A 1 185 ? 23.102 -0.121 -40.105 1.00 96.81 185 LEU A CA 1
ATOM 1464 C C . LEU A 1 185 ? 24.206 0.874 -40.479 1.00 96.81 185 LEU A C 1
ATOM 1466 O O . LEU A 1 185 ? 24.607 0.931 -41.640 1.00 96.81 185 LEU A O 1
ATOM 1470 N N . SER A 1 186 ? 24.734 1.615 -39.503 1.00 96.75 186 SER A N 1
ATOM 1471 C CA . SER A 1 186 ? 25.849 2.546 -39.702 1.00 96.75 186 SER A CA 1
ATOM 1472 C C . SER A 1 186 ? 27.110 1.836 -40.203 1.00 96.75 186 SER A C 1
ATOM 1474 O O . SER A 1 186 ? 27.709 2.267 -41.189 1.00 96.75 186 SER A O 1
ATOM 1476 N N . GLU A 1 187 ? 27.472 0.701 -39.599 1.00 96.81 187 GLU A N 1
ATOM 1477 C CA . GLU A 1 187 ? 28.615 -0.111 -40.035 1.00 96.81 187 GLU A CA 1
ATOM 1478 C C . GLU A 1 187 ? 28.425 -0.635 -41.468 1.00 96.81 187 GLU A C 1
ATOM 1480 O O . GLU A 1 187 ? 29.329 -0.551 -42.303 1.00 96.81 187 GLU A O 1
ATOM 1485 N N . THR A 1 188 ? 27.211 -1.087 -41.791 1.00 97.44 188 THR A N 1
ATOM 1486 C CA . THR A 1 188 ? 26.875 -1.562 -43.140 1.00 97.44 188 THR A CA 1
ATOM 1487 C C . THR A 1 188 ? 26.968 -0.432 -44.173 1.00 97.44 188 THR A C 1
ATOM 1489 O O . THR A 1 188 ? 27.538 -0.622 -45.247 1.00 97.44 188 THR A O 1
ATOM 1492 N N . ASN A 1 189 ? 26.463 0.762 -43.845 1.00 96.81 189 ASN A N 1
ATOM 1493 C CA . ASN A 1 189 ? 26.566 1.949 -44.699 1.00 96.81 189 ASN A CA 1
ATOM 1494 C C . ASN A 1 189 ? 28.021 2.374 -44.913 1.00 96.81 189 ASN A C 1
ATOM 1496 O O . ASN A 1 189 ? 28.396 2.729 -46.029 1.00 96.81 189 ASN A O 1
ATOM 1500 N N . HIS A 1 190 ? 28.853 2.306 -43.872 1.00 97.56 190 HIS A N 1
ATOM 1501 C CA . HIS A 1 190 ? 30.275 2.603 -43.995 1.00 97.56 190 HIS A CA 1
ATOM 1502 C C . HIS A 1 190 ? 30.957 1.665 -44.999 1.00 97.56 190 HIS A C 1
ATOM 1504 O O . HIS A 1 190 ? 31.644 2.133 -45.906 1.00 97.56 190 HIS A O 1
ATOM 1510 N N . LEU A 1 191 ? 30.705 0.356 -44.896 1.00 97.56 191 LEU A N 1
ATOM 1511 C CA . LEU A 1 191 ? 31.260 -0.635 -45.819 1.00 97.56 191 LEU A CA 1
ATOM 1512 C C . LEU A 1 191 ? 30.752 -0.452 -47.259 1.00 97.56 191 LEU A C 1
ATOM 1514 O O . LEU A 1 19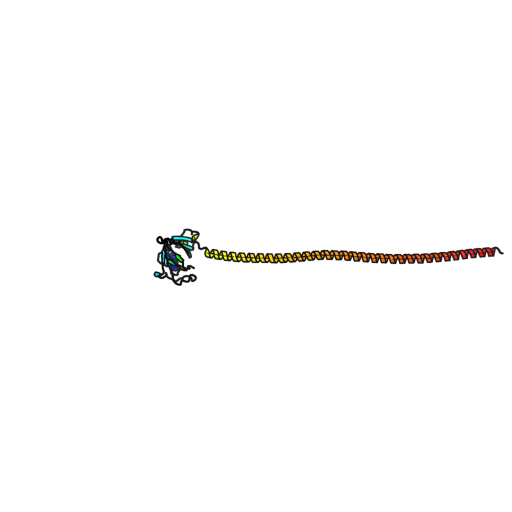1 ? 31.514 -0.614 -48.214 1.00 97.56 191 LEU A O 1
ATOM 1518 N N . LEU A 1 192 ? 29.469 -0.120 -47.431 1.00 97.44 192 LEU A N 1
ATOM 1519 C CA . LEU A 1 192 ? 28.892 0.158 -48.748 1.00 97.44 192 LEU A CA 1
ATOM 1520 C C . LEU A 1 192 ? 29.530 1.387 -49.400 1.00 97.44 192 LEU A C 1
ATOM 1522 O O . LEU A 1 192 ? 29.856 1.327 -50.583 1.00 97.44 192 LEU A O 1
ATOM 1526 N N . ASN A 1 193 ? 29.763 2.454 -48.633 1.00 97.19 193 ASN A N 1
ATOM 1527 C CA . ASN A 1 193 ? 30.447 3.646 -49.131 1.00 97.19 193 ASN A CA 1
ATOM 1528 C C . ASN A 1 193 ? 31.887 3.330 -49.551 1.00 97.19 193 ASN A C 1
ATOM 1530 O O . ASN A 1 193 ? 32.277 3.677 -50.660 1.00 97.19 193 ASN A O 1
ATOM 1534 N N . GLN A 1 194 ? 32.635 2.569 -48.742 1.00 97.06 194 GLN A N 1
ATOM 1535 C CA . GLN A 1 194 ? 33.981 2.124 -49.126 1.00 97.06 194 GLN A CA 1
ATOM 1536 C C . GLN A 1 194 ? 33.974 1.326 -50.438 1.00 97.06 194 GLN A C 1
ATOM 1538 O O . GLN A 1 194 ? 34.800 1.564 -51.314 1.00 97.06 194 GLN A O 1
ATOM 1543 N N . ARG A 1 195 ? 33.024 0.394 -50.610 1.00 97.88 195 ARG A N 1
ATOM 1544 C CA . ARG A 1 195 ? 32.877 -0.358 -51.869 1.00 97.88 195 ARG A CA 1
ATOM 1545 C C . ARG A 1 195 ? 32.517 0.531 -53.056 1.00 97.88 195 ARG A C 1
ATOM 1547 O O . ARG A 1 195 ? 32.943 0.245 -54.174 1.00 97.88 195 ARG A O 1
ATOM 1554 N N . LEU A 1 196 ? 31.701 1.559 -52.841 1.00 98.00 196 LEU A N 1
ATOM 1555 C CA . LEU A 1 196 ? 31.317 2.496 -53.892 1.00 98.00 196 LEU A CA 1
ATOM 1556 C C . LEU A 1 196 ? 32.528 3.302 -54.379 1.00 98.00 196 LEU A C 1
ATOM 1558 O O . LEU A 1 196 ? 32.687 3.473 -55.589 1.00 98.00 196 LEU A O 1
ATOM 1562 N N . ASP A 1 197 ? 33.398 3.722 -53.460 1.00 97.38 197 ASP A N 1
ATOM 1563 C CA . ASP A 1 197 ? 34.638 4.429 -53.785 1.00 97.38 197 ASP A CA 1
ATOM 1564 C C . ASP A 1 197 ? 35.567 3.537 -54.620 1.00 97.38 197 ASP A C 1
ATOM 1566 O O . ASP A 1 197 ? 35.978 3.929 -55.713 1.00 97.38 197 ASP A O 1
ATOM 1570 N N . THR A 1 198 ? 35.800 2.288 -54.191 1.00 97.19 198 THR A N 1
ATOM 1571 C CA . THR A 1 198 ? 36.659 1.351 -54.941 1.00 97.19 198 THR A CA 1
ATOM 1572 C C . THR A 1 198 ? 36.113 1.047 -56.334 1.00 97.19 198 THR A C 1
ATOM 1574 O O . THR A 1 198 ? 36.860 1.029 -57.307 1.00 97.19 198 THR A O 1
ATOM 1577 N N . LEU A 1 199 ? 34.796 0.838 -56.458 1.00 97.44 199 LEU A N 1
ATOM 1578 C CA . LEU A 1 199 ? 34.169 0.586 -57.758 1.00 97.44 199 LEU A CA 1
ATOM 1579 C C . LEU A 1 199 ? 34.267 1.805 -58.680 1.00 97.44 199 LEU A C 1
ATOM 1581 O O . LEU A 1 199 ? 34.415 1.647 -59.892 1.00 97.44 199 LEU A O 1
ATOM 1585 N N . SER A 1 200 ? 34.185 3.012 -58.120 1.00 97.69 200 SER A N 1
ATOM 1586 C CA . SER A 1 200 ? 34.332 4.253 -58.882 1.00 97.69 200 SER A CA 1
ATOM 1587 C C . SER A 1 200 ? 35.760 4.419 -59.407 1.00 97.69 200 SER A C 1
ATOM 1589 O O . SER A 1 200 ? 35.943 4.787 -60.570 1.00 97.69 200 SER A O 1
ATOM 1591 N N . GLU A 1 201 ? 36.769 4.090 -58.597 1.00 97.25 201 GLU A N 1
ATOM 1592 C CA . GLU A 1 201 ? 38.175 4.071 -59.021 1.00 97.25 201 GLU A CA 1
ATOM 1593 C C . GLU A 1 201 ? 38.435 3.021 -60.113 1.00 97.25 201 GLU A C 1
ATOM 1595 O O . GLU A 1 201 ? 39.037 3.335 -61.144 1.00 97.25 201 GLU A O 1
ATOM 1600 N N . ASP A 1 202 ? 37.928 1.798 -59.942 1.00 97.00 202 ASP A N 1
ATOM 1601 C CA . ASP A 1 202 ? 38.052 0.726 -60.936 1.00 97.00 202 ASP A CA 1
ATOM 1602 C C . ASP A 1 202 ? 37.401 1.109 -62.274 1.00 97.00 202 ASP A C 1
ATOM 1604 O O . ASP A 1 202 ? 37.950 0.841 -63.353 1.00 97.00 202 ASP A O 1
ATOM 1608 N N . LEU A 1 203 ? 36.237 1.768 -62.223 1.00 96.81 203 LEU A N 1
ATOM 1609 C CA . LEU A 1 203 ? 35.548 2.273 -63.408 1.00 96.81 203 LEU A CA 1
ATOM 1610 C C . LEU A 1 203 ? 36.393 3.336 -64.123 1.00 96.81 203 LEU A C 1
ATOM 1612 O O . LEU A 1 203 ? 36.530 3.280 -65.348 1.00 96.81 203 LEU A O 1
ATOM 1616 N N . LEU A 1 204 ? 36.987 4.272 -63.374 1.00 96.81 204 LEU A N 1
ATOM 1617 C CA . LEU A 1 204 ? 37.862 5.309 -63.922 1.00 96.81 204 LEU A CA 1
ATOM 1618 C C . LEU A 1 204 ? 39.059 4.680 -64.646 1.00 96.81 204 LEU A C 1
ATOM 1620 O O . LEU A 1 204 ? 39.290 4.973 -65.819 1.00 96.81 204 LEU A O 1
ATOM 1624 N N . GLN A 1 205 ? 39.757 3.748 -63.991 1.00 95.75 205 GLN A N 1
ATOM 1625 C CA . GLN A 1 205 ? 40.896 3.046 -64.587 1.00 95.75 205 GLN A CA 1
ATOM 1626 C C . GLN A 1 205 ? 40.499 2.251 -65.835 1.00 95.75 205 GLN A C 1
ATOM 1628 O O . GLN A 1 205 ? 41.240 2.198 -66.819 1.00 95.75 205 GLN A O 1
ATOM 1633 N N . THR A 1 206 ? 39.333 1.604 -65.811 1.00 96.25 206 THR A N 1
ATOM 1634 C CA . THR A 1 206 ? 38.822 0.848 -66.961 1.00 96.25 206 THR A CA 1
ATOM 1635 C C . THR A 1 206 ? 38.518 1.776 -68.133 1.00 96.25 206 THR A C 1
ATOM 1637 O O . THR A 1 206 ? 38.872 1.464 -69.273 1.00 96.25 206 THR A O 1
ATOM 1640 N N . ASN A 1 207 ? 37.928 2.942 -67.864 1.00 96.56 207 ASN A N 1
ATOM 1641 C CA . ASN A 1 207 ? 37.646 3.943 -68.883 1.00 96.56 207 ASN A CA 1
ATOM 1642 C C . ASN A 1 207 ? 38.937 4.523 -69.485 1.00 96.56 207 ASN A C 1
ATOM 1644 O O . ASN A 1 207 ? 39.055 4.620 -70.704 1.00 96.56 207 ASN A O 1
ATOM 1648 N N . GLU A 1 208 ? 39.947 4.823 -68.664 1.00 96.50 208 GLU A N 1
ATOM 1649 C CA . GLU A 1 208 ? 41.266 5.254 -69.146 1.00 96.50 208 GLU A CA 1
ATOM 1650 C C . GLU A 1 208 ? 41.927 4.201 -70.043 1.00 96.50 208 GLU A C 1
ATOM 1652 O O . GLU A 1 208 ? 42.410 4.526 -71.130 1.00 96.50 208 GLU A O 1
ATOM 1657 N N . LYS A 1 209 ? 41.897 2.921 -69.640 1.00 95.75 209 LYS A N 1
ATOM 1658 C CA . LYS A 1 209 ? 42.398 1.807 -70.465 1.00 95.75 209 LYS A CA 1
ATOM 1659 C C . LYS A 1 209 ? 41.657 1.718 -71.796 1.00 95.75 209 LYS A C 1
ATOM 1661 O O . LYS A 1 209 ? 42.291 1.525 -72.834 1.00 95.75 209 LYS A O 1
ATOM 1666 N N . HIS A 1 210 ? 40.335 1.877 -71.783 1.00 96.19 210 HIS A N 1
ATOM 1667 C CA . HIS A 1 210 ? 39.522 1.868 -72.995 1.00 96.19 210 HIS A CA 1
ATOM 1668 C C . HIS A 1 210 ? 39.867 3.044 -73.924 1.00 96.19 210 HIS A C 1
ATOM 1670 O O . HIS A 1 210 ? 40.077 2.842 -75.121 1.00 96.19 210 HIS A O 1
ATOM 1676 N N . LEU A 1 211 ? 40.006 4.260 -73.385 1.00 96.75 211 LEU A N 1
ATOM 1677 C CA . LEU A 1 211 ? 40.419 5.445 -74.145 1.00 96.75 211 LEU A CA 1
ATOM 1678 C C . LEU A 1 211 ? 41.823 5.280 -74.739 1.00 96.75 211 LEU A C 1
ATOM 1680 O O . LEU A 1 211 ? 42.031 5.567 -75.919 1.00 96.75 211 LEU A O 1
ATOM 1684 N N . ALA A 1 212 ? 42.775 4.761 -73.961 1.00 95.06 212 ALA A N 1
ATOM 1685 C CA . ALA A 1 212 ? 44.129 4.482 -74.428 1.00 95.06 212 ALA A CA 1
ATOM 1686 C C . ALA A 1 212 ? 44.141 3.434 -75.554 1.00 95.06 212 ALA A C 1
ATOM 1688 O O . ALA A 1 212 ? 44.832 3.616 -76.562 1.00 95.06 212 ALA A O 1
ATOM 1689 N N . LEU A 1 213 ? 43.345 2.365 -75.419 1.00 96.00 213 LEU A N 1
ATOM 1690 C CA . LEU A 1 213 ? 43.179 1.348 -76.454 1.00 96.00 213 LEU A CA 1
ATOM 1691 C C . LEU A 1 213 ? 42.593 1.961 -77.730 1.00 96.00 213 LEU A C 1
ATOM 1693 O O . LEU A 1 213 ? 43.196 1.806 -78.793 1.00 96.00 213 LEU A O 1
ATOM 1697 N N . SER A 1 214 ? 41.495 2.712 -77.623 1.00 95.56 214 SER A N 1
ATOM 1698 C CA . SER A 1 214 ? 40.863 3.407 -78.750 1.00 95.56 214 SER A CA 1
ATOM 1699 C C . SER A 1 214 ? 41.846 4.347 -79.454 1.00 95.56 214 SER A C 1
ATOM 1701 O O . SER A 1 214 ? 41.999 4.287 -80.671 1.00 95.56 214 SER A O 1
ATOM 1703 N N . GLY A 1 215 ? 42.595 5.156 -78.698 1.00 95.12 215 GLY A N 1
ATOM 1704 C CA . GLY A 1 215 ? 43.616 6.047 -79.252 1.00 95.12 215 GLY A CA 1
ATOM 1705 C C . GLY A 1 215 ? 44.794 5.304 -79.895 1.00 95.12 215 GLY A C 1
ATOM 1706 O O . GLY A 1 215 ? 45.387 5.785 -80.860 1.00 95.12 215 GLY A O 1
ATOM 1707 N N . SER A 1 216 ? 45.158 4.118 -79.396 1.00 94.75 216 SER A N 1
ATOM 1708 C CA . SER A 1 216 ? 46.173 3.269 -80.037 1.00 94.75 216 SER A CA 1
ATOM 1709 C C . SER A 1 216 ? 45.676 2.656 -81.350 1.00 94.75 216 SER A C 1
ATOM 1711 O O . SER A 1 216 ? 46.435 2.594 -82.317 1.00 94.75 216 SER A O 1
ATOM 1713 N N . MET A 1 217 ? 44.402 2.251 -81.410 1.00 94.06 217 MET A N 1
ATOM 1714 C CA . MET A 1 217 ? 43.775 1.745 -82.630 1.00 94.06 217 MET A CA 1
ATOM 1715 C C . MET A 1 217 ? 43.670 2.847 -83.688 1.00 94.06 217 MET A C 1
ATOM 1717 O O . MET A 1 217 ? 44.049 2.606 -84.831 1.00 94.06 217 MET A O 1
ATOM 1721 N N . GLN A 1 218 ? 43.255 4.055 -83.292 1.00 94.62 218 GLN A N 1
ATOM 1722 C CA . GLN A 1 218 ? 43.189 5.234 -84.161 1.00 94.62 218 GLN A CA 1
ATOM 1723 C C . GLN A 1 218 ? 44.557 5.548 -84.785 1.00 94.62 218 GLN A C 1
ATOM 1725 O O . GLN A 1 218 ? 44.686 5.579 -86.004 1.00 94.62 218 GLN A O 1
ATOM 1730 N N . ARG A 1 219 ? 45.607 5.679 -83.959 1.00 94.38 219 ARG A N 1
ATOM 1731 C CA . ARG A 1 219 ? 46.975 5.947 -84.441 1.00 94.38 219 ARG A CA 1
ATOM 1732 C C . ARG A 1 219 ? 47.489 4.861 -85.381 1.00 94.38 219 ARG A C 1
ATOM 1734 O O . ARG A 1 219 ? 48.152 5.159 -86.368 1.00 94.38 219 ARG A O 1
ATOM 1741 N N . ARG A 1 220 ? 47.191 3.591 -85.086 1.00 94.31 220 ARG A N 1
ATOM 1742 C CA . ARG A 1 220 ? 47.565 2.471 -85.959 1.00 94.31 220 ARG A CA 1
ATOM 1743 C C . ARG A 1 220 ? 46.851 2.563 -87.308 1.00 94.31 220 ARG A C 1
ATOM 1745 O O . ARG A 1 220 ? 47.479 2.325 -88.333 1.00 94.31 220 ARG A O 1
ATOM 1752 N N . HIS A 1 221 ? 45.566 2.908 -87.307 1.00 93.81 221 HIS A N 1
ATOM 1753 C CA . HIS A 1 221 ? 44.795 3.104 -88.531 1.00 93.81 221 HIS A CA 1
ATOM 1754 C C . HIS A 1 221 ? 45.354 4.260 -89.374 1.00 93.81 221 HIS A C 1
ATOM 1756 O O . HIS A 1 221 ? 45.632 4.062 -90.552 1.00 93.81 221 HIS A O 1
ATOM 1762 N N . GLU A 1 222 ? 45.619 5.416 -88.759 1.00 94.44 222 GLU A N 1
ATOM 1763 C CA . GLU A 1 222 ? 46.231 6.576 -89.424 1.00 94.44 222 GLU A CA 1
ATOM 1764 C C . GLU A 1 222 ? 47.609 6.247 -90.014 1.00 94.44 222 GLU A C 1
ATOM 1766 O O . GLU A 1 222 ? 47.906 6.637 -91.140 1.00 94.44 222 GLU A O 1
ATOM 1771 N N . HIS A 1 223 ? 48.435 5.482 -89.295 1.00 94.19 223 HIS A N 1
ATOM 1772 C CA . HIS A 1 223 ? 49.743 5.056 -89.791 1.00 94.19 223 HIS A CA 1
ATOM 1773 C C . HIS A 1 223 ? 49.638 4.159 -91.033 1.00 94.19 223 HIS A C 1
ATOM 1775 O O . HIS A 1 223 ? 50.365 4.368 -92.002 1.00 94.19 223 HIS A O 1
ATOM 1781 N N . TYR A 1 224 ? 48.721 3.184 -91.032 1.00 92.56 224 TYR A N 1
ATOM 1782 C CA . TYR A 1 224 ? 48.491 2.336 -92.205 1.00 92.56 224 TYR A CA 1
ATOM 1783 C C . TYR A 1 224 ? 47.937 3.128 -93.396 1.00 92.56 224 TYR A C 1
ATOM 1785 O O . TYR A 1 224 ? 48.348 2.882 -94.528 1.00 92.56 224 TYR A O 1
ATOM 1793 N N . GLU A 1 225 ? 47.047 4.095 -93.157 1.00 94.25 225 GLU A N 1
ATOM 1794 C CA . GLU A 1 225 ? 46.561 5.008 -94.199 1.00 94.25 225 GLU A CA 1
ATOM 1795 C C . GLU A 1 225 ? 47.705 5.852 -94.785 1.00 94.25 225 GLU A C 1
ATOM 1797 O O . GLU A 1 225 ? 47.836 5.933 -96.005 1.00 94.25 225 GLU A O 1
ATOM 1802 N N . GLN A 1 226 ? 48.581 6.417 -93.944 1.00 92.88 226 GLN A N 1
ATOM 1803 C CA . GLN A 1 226 ? 49.753 7.178 -94.395 1.00 92.88 226 GLN A CA 1
ATOM 1804 C C . GLN A 1 226 ? 50.717 6.323 -95.219 1.00 92.88 226 GLN A C 1
ATOM 1806 O O . GLN A 1 226 ? 51.116 6.742 -96.302 1.00 92.88 226 GLN A O 1
ATOM 1811 N N . GLN A 1 227 ? 51.040 5.111 -94.758 1.00 93.38 227 GLN A N 1
ATOM 1812 C CA . GLN A 1 227 ? 51.889 4.187 -95.516 1.00 93.38 227 GLN A CA 1
ATOM 1813 C C . GLN A 1 227 ? 51.279 3.825 -96.874 1.00 93.38 227 GLN A C 1
ATOM 1815 O O . GLN A 1 227 ? 52.002 3.753 -97.868 1.00 93.38 227 GLN A O 1
ATOM 1820 N N . ARG A 1 228 ? 49.954 3.621 -96.941 1.00 95.31 228 ARG A N 1
ATOM 1821 C CA . ARG A 1 228 ? 49.261 3.383 -98.214 1.00 95.31 228 ARG A CA 1
ATOM 1822 C C . ARG A 1 228 ? 49.430 4.577 -99.155 1.00 95.31 228 ARG A C 1
ATOM 1824 O O . ARG A 1 228 ? 49.824 4.384 -100.299 1.00 95.31 228 ARG A O 1
ATOM 1831 N N . ILE A 1 229 ? 49.194 5.794 -98.661 1.00 93.94 229 ILE A N 1
ATOM 1832 C CA . ILE A 1 229 ? 49.328 7.029 -99.449 1.00 93.94 229 ILE A CA 1
ATOM 1833 C C . ILE A 1 229 ? 50.771 7.225 -99.934 1.00 93.94 229 ILE A C 1
ATOM 1835 O O . ILE A 1 229 ? 50.980 7.526 -101.106 1.00 93.94 229 ILE A O 1
ATOM 1839 N N . GLU A 1 230 ? 51.774 7.040 -99.073 1.00 95.06 230 GLU A N 1
ATOM 1840 C CA . GLU A 1 230 ? 53.187 7.154 -99.462 1.00 95.06 230 GLU A CA 1
ATOM 1841 C C . GLU A 1 230 ? 53.568 6.143 -100.548 1.00 95.06 230 GLU A C 1
ATOM 1843 O O . GLU A 1 230 ? 54.262 6.493 -101.509 1.00 95.06 230 GLU A O 1
ATOM 1848 N N . MET A 1 231 ? 53.091 4.901 -100.431 1.00 93.06 231 MET A N 1
ATOM 1849 C CA . MET A 1 231 ? 53.299 3.873 -101.448 1.00 93.06 231 MET A CA 1
ATOM 1850 C C . MET A 1 231 ? 52.637 4.262 -102.775 1.00 93.06 231 MET A C 1
ATOM 1852 O O . MET A 1 231 ? 53.298 4.206 -103.813 1.00 93.06 231 MET A O 1
ATOM 1856 N N . ASP A 1 232 ? 51.387 4.732 -102.747 1.00 95.50 232 ASP A N 1
ATOM 1857 C CA . ASP A 1 232 ? 50.663 5.196 -103.936 1.00 95.50 232 ASP A CA 1
ATOM 1858 C C . ASP A 1 232 ? 51.381 6.379 -104.616 1.00 95.50 232 ASP A C 1
ATOM 1860 O O . ASP A 1 232 ? 51.552 6.392 -105.840 1.00 95.50 232 ASP A O 1
ATOM 1864 N N . VAL A 1 233 ? 51.872 7.354 -103.840 1.00 93.56 233 VAL A N 1
ATOM 1865 C CA . VAL A 1 233 ? 52.651 8.500 -104.348 1.00 93.56 233 VAL A CA 1
ATOM 1866 C C . VAL A 1 233 ? 53.974 8.041 -104.955 1.00 93.56 233 VAL A C 1
ATOM 1868 O O . VAL A 1 233 ? 54.346 8.505 -106.036 1.00 93.56 233 VAL A O 1
ATOM 1871 N N . THR A 1 234 ? 54.681 7.119 -104.300 1.00 95.12 234 THR A N 1
ATOM 1872 C CA . THR A 1 234 ? 55.962 6.586 -104.788 1.00 95.12 234 THR A CA 1
ATOM 1873 C C . THR A 1 234 ? 55.778 5.847 -106.111 1.00 95.12 234 THR A C 1
ATOM 1875 O O . THR A 1 234 ? 56.502 6.113 -107.072 1.00 95.12 234 THR A O 1
ATOM 1878 N N . LEU A 1 235 ? 54.772 4.971 -106.191 1.00 93.94 235 LEU A N 1
ATOM 1879 C CA . LEU A 1 235 ? 54.417 4.249 -107.415 1.00 93.94 235 LEU A CA 1
ATOM 1880 C C . LEU A 1 235 ? 54.048 5.216 -108.546 1.00 93.94 235 LEU A C 1
ATOM 1882 O O . LEU A 1 235 ? 54.554 5.086 -109.660 1.00 93.94 235 LEU A O 1
ATOM 1886 N N . THR A 1 236 ? 53.223 6.223 -108.254 1.00 93.56 236 THR A N 1
ATOM 1887 C CA . THR A 1 236 ? 52.813 7.236 -109.237 1.00 93.56 236 THR A CA 1
ATOM 1888 C C . THR A 1 236 ? 54.002 8.069 -109.722 1.00 93.56 236 THR A C 1
ATOM 1890 O O . THR A 1 236 ? 54.145 8.308 -110.919 1.00 93.56 236 THR A O 1
ATOM 1893 N N . THR A 1 237 ? 54.901 8.467 -108.819 1.00 93.81 237 THR A N 1
ATOM 1894 C CA . THR A 1 237 ? 56.112 9.233 -109.157 1.00 93.81 237 THR A CA 1
ATOM 1895 C C . THR A 1 237 ? 57.042 8.423 -110.053 1.00 93.81 237 THR A C 1
ATOM 1897 O O . THR A 1 237 ? 57.526 8.938 -111.061 1.00 93.81 237 THR A O 1
ATOM 1900 N N . PHE A 1 238 ? 57.255 7.144 -109.724 1.00 94.81 238 PHE A N 1
ATOM 1901 C CA . PHE A 1 238 ? 58.041 6.238 -110.555 1.00 94.81 238 PHE A CA 1
ATOM 1902 C C . PHE A 1 238 ? 57.444 6.124 -111.962 1.00 94.81 238 PHE A C 1
ATOM 1904 O O . PHE A 1 238 ? 58.158 6.338 -112.940 1.00 94.81 238 PHE A O 1
ATOM 1911 N N . LEU A 1 239 ? 56.130 5.893 -112.068 1.00 94.12 239 LEU A N 1
ATOM 1912 C CA . LEU A 1 239 ? 55.421 5.825 -113.349 1.00 94.12 239 LEU A CA 1
ATOM 1913 C C . LEU A 1 239 ? 55.579 7.113 -114.174 1.00 94.12 239 LEU A C 1
ATOM 1915 O O . LEU A 1 239 ? 55.897 7.036 -115.361 1.00 94.12 239 LEU A O 1
ATOM 1919 N N . ILE A 1 240 ? 55.418 8.289 -113.558 1.00 93.69 240 ILE A N 1
ATOM 1920 C CA . ILE A 1 240 ? 55.603 9.588 -114.228 1.00 93.69 240 ILE A CA 1
ATOM 1921 C C . ILE A 1 240 ? 57.045 9.749 -114.719 1.00 93.69 240 ILE A C 1
ATOM 1923 O O . ILE A 1 240 ? 57.274 10.200 -115.841 1.00 93.69 240 ILE A O 1
ATOM 1927 N N . GLN A 1 241 ? 58.035 9.381 -113.904 1.00 91.94 241 GLN A N 1
ATOM 1928 C CA . GLN A 1 241 ? 59.439 9.505 -114.283 1.00 91.94 241 GLN A CA 1
ATOM 1929 C C . GLN A 1 241 ? 59.810 8.554 -115.425 1.00 91.94 241 GLN A C 1
ATOM 1931 O O . GLN A 1 241 ? 60.527 8.960 -116.341 1.00 91.94 241 GLN A O 1
ATOM 1936 N N . THR A 1 242 ? 59.275 7.331 -115.419 1.00 93.12 242 THR A N 1
ATOM 1937 C CA . THR A 1 242 ? 59.394 6.404 -116.549 1.00 93.12 242 THR A CA 1
ATOM 1938 C C . THR A 1 242 ? 58.764 6.998 -117.809 1.00 93.12 242 THR A C 1
ATOM 1940 O O . THR A 1 242 ? 59.426 7.042 -118.841 1.00 93.12 242 THR A O 1
ATOM 1943 N N . GLN A 1 243 ? 57.542 7.541 -117.728 1.00 91.00 243 GLN A N 1
ATOM 1944 C CA . GLN A 1 243 ? 56.890 8.200 -118.868 1.00 91.00 243 GLN A CA 1
ATOM 1945 C C . GLN A 1 243 ? 57.705 9.382 -119.403 1.00 91.00 243 GLN A C 1
ATOM 1947 O O . GLN A 1 243 ? 57.858 9.533 -120.614 1.00 91.00 243 GLN A O 1
ATOM 1952 N N . LYS A 1 244 ? 58.276 10.201 -118.513 1.00 92.12 244 LYS A N 1
ATOM 1953 C CA . LYS A 1 244 ? 59.154 11.307 -118.899 1.00 92.12 244 LYS A CA 1
ATOM 1954 C C . LYS A 1 244 ? 60.391 10.808 -119.650 1.00 92.12 244 LYS A C 1
ATOM 1956 O O . LYS A 1 244 ? 60.729 11.380 -120.681 1.00 92.12 244 LYS A O 1
ATOM 1961 N N . GLN A 1 245 ? 61.049 9.752 -119.165 1.00 89.06 245 GLN A N 1
ATOM 1962 C CA . GLN A 1 245 ? 62.195 9.155 -119.860 1.00 89.06 245 GLN A CA 1
ATOM 1963 C C . GLN A 1 245 ? 61.809 8.626 -121.243 1.00 89.06 245 GLN A C 1
ATOM 1965 O O . GLN A 1 245 ? 62.550 8.845 -122.197 1.00 89.06 245 GLN A O 1
ATOM 1970 N N . THR A 1 246 ? 60.648 7.979 -121.373 1.00 90.56 246 THR A N 1
ATOM 1971 C CA . THR A 1 246 ? 60.133 7.529 -122.673 1.00 90.56 246 THR A CA 1
ATOM 1972 C C . THR A 1 246 ? 59.925 8.710 -123.624 1.00 90.56 246 THR A C 1
ATOM 1974 O O . THR A 1 246 ? 60.409 8.667 -124.751 1.00 90.56 246 THR A O 1
ATOM 1977 N N . LEU A 1 247 ? 59.306 9.801 -123.160 1.00 90.19 247 LEU A N 1
ATOM 1978 C CA . LEU A 1 247 ? 59.115 11.017 -123.961 1.00 90.19 247 LEU A CA 1
ATOM 1979 C C . LEU A 1 247 ? 60.442 11.681 -124.361 1.00 90.19 247 LEU A C 1
ATOM 1981 O O . LEU A 1 247 ? 60.591 12.131 -125.495 1.00 90.19 247 LEU A O 1
ATOM 1985 N N . GLU A 1 248 ? 61.426 11.743 -123.460 1.00 90.44 248 GLU A N 1
ATOM 1986 C CA . GLU A 1 248 ? 62.761 12.264 -123.780 1.00 90.44 248 GLU A CA 1
ATOM 1987 C C . GLU A 1 248 ? 63.468 11.395 -124.828 1.00 90.44 248 GLU A C 1
ATOM 1989 O O . GLU A 1 248 ? 64.073 11.933 -125.755 1.00 90.44 248 GLU A O 1
ATOM 1994 N N . GLN A 1 249 ? 63.367 10.067 -124.725 1.00 86.38 249 GLN A N 1
ATOM 1995 C CA . GLN A 1 249 ? 63.892 9.146 -125.736 1.00 86.38 249 GLN A CA 1
ATOM 1996 C C . GLN A 1 249 ? 63.205 9.343 -127.091 1.00 86.38 249 GLN A C 1
ATOM 1998 O O . GLN A 1 249 ? 63.890 9.429 -128.110 1.00 86.38 249 GLN A O 1
ATOM 2003 N N . GLU A 1 250 ? 61.877 9.474 -127.114 1.00 87.25 250 GLU A N 1
ATOM 2004 C CA . GLU A 1 250 ? 61.119 9.776 -128.332 1.00 87.25 250 GLU A CA 1
ATOM 2005 C C . GLU A 1 250 ? 61.545 11.114 -128.950 1.00 87.25 250 GLU A C 1
ATOM 2007 O O . GLU A 1 250 ? 61.757 11.200 -130.161 1.00 87.25 250 GLU A O 1
ATOM 2012 N N . TYR A 1 251 ? 61.763 12.143 -128.127 1.00 87.38 251 TYR A N 1
ATOM 2013 C CA . TYR A 1 251 ? 62.263 13.438 -128.586 1.00 87.38 251 TYR A CA 1
ATOM 2014 C C . TYR A 1 251 ? 63.690 13.353 -129.156 1.00 87.38 251 TYR A C 1
ATOM 2016 O O . TYR A 1 251 ? 63.975 13.937 -130.203 1.00 87.38 251 TYR A O 1
ATOM 2024 N N . GLN A 1 252 ? 64.598 12.609 -128.514 1.00 85.19 252 GLN A N 1
ATOM 2025 C CA . GLN A 1 252 ? 65.950 12.390 -129.047 1.00 85.19 252 GLN A CA 1
ATOM 2026 C C . GLN A 1 252 ? 65.914 11.629 -130.374 1.00 85.19 252 GLN A C 1
ATOM 2028 O O . GLN A 1 252 ? 66.621 12.005 -131.308 1.00 85.19 252 GLN A O 1
ATOM 2033 N N . LEU A 1 253 ? 65.058 10.610 -130.497 1.00 81.94 253 LEU A N 1
ATOM 2034 C CA . LEU A 1 253 ? 64.834 9.905 -131.760 1.00 81.94 253 LEU A CA 1
ATOM 2035 C C . LEU A 1 253 ? 64.300 10.844 -132.846 1.00 81.94 253 LEU A C 1
ATOM 2037 O O . LEU A 1 253 ? 64.751 10.764 -133.988 1.00 81.94 253 LEU A O 1
ATOM 2041 N N . MET A 1 254 ? 63.389 11.757 -132.503 1.00 84.00 254 MET A N 1
ATOM 2042 C CA . MET A 1 254 ? 62.896 12.782 -133.425 1.00 84.00 254 MET A CA 1
ATOM 2043 C C . MET A 1 254 ? 64.029 13.702 -133.904 1.00 84.00 254 MET A C 1
ATOM 2045 O O . MET A 1 254 ? 64.184 13.893 -135.109 1.00 84.00 254 MET A O 1
ATOM 2049 N N . LYS A 1 255 ? 64.873 14.206 -132.995 1.00 82.44 255 LYS A N 1
ATOM 2050 C CA . LYS A 1 255 ? 66.052 15.016 -133.352 1.00 82.44 255 LYS A CA 1
ATOM 2051 C C . LYS A 1 255 ? 67.063 14.258 -134.211 1.00 82.44 255 LYS A C 1
ATOM 2053 O O . LYS A 1 255 ? 67.631 14.832 -135.138 1.00 82.44 255 LYS A O 1
ATOM 2058 N N . LEU A 1 256 ? 67.306 12.982 -133.910 1.00 78.19 256 LEU A N 1
ATOM 2059 C CA . LEU A 1 256 ? 68.221 12.148 -134.686 1.00 78.19 256 LEU A CA 1
ATOM 2060 C C . LEU A 1 256 ? 67.690 11.944 -136.108 1.00 78.19 256 LEU A C 1
ATOM 2062 O O . LEU A 1 256 ? 68.455 12.053 -137.061 1.00 78.19 256 LEU A O 1
ATOM 2066 N N . ARG A 1 257 ? 66.376 11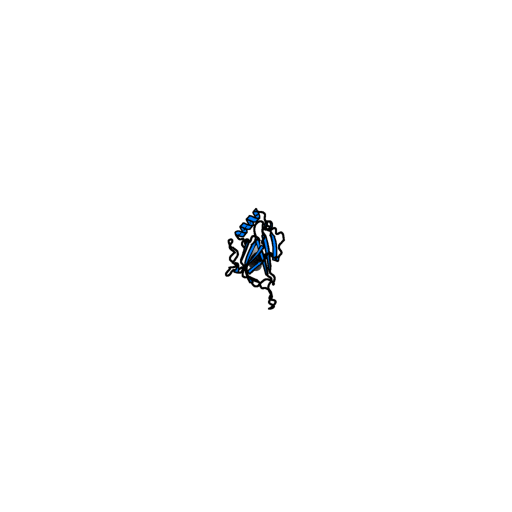.720 -136.252 1.00 78.56 257 ARG A N 1
ATOM 2067 C CA . ARG A 1 257 ? 65.699 11.659 -137.554 1.00 78.56 257 ARG A CA 1
ATOM 2068 C C . ARG A 1 257 ? 65.838 12.970 -138.321 1.00 78.56 257 ARG A C 1
ATOM 2070 O O . ARG A 1 257 ? 66.239 12.918 -139.474 1.00 78.56 257 ARG A O 1
ATOM 2077 N N . GLU A 1 258 ? 65.605 14.119 -137.681 1.00 76.50 258 GLU A N 1
ATOM 2078 C CA . GLU A 1 258 ? 65.827 15.437 -138.300 1.00 76.50 258 GLU A CA 1
ATOM 2079 C C . GLU A 1 258 ? 67.280 15.631 -138.765 1.00 76.50 258 GLU A C 1
ATOM 2081 O O . GLU A 1 258 ? 67.527 16.164 -139.851 1.00 76.50 258 GLU A O 1
ATOM 2086 N N . SER A 1 259 ? 68.256 15.188 -137.967 1.00 70.19 259 SER A N 1
ATOM 2087 C CA . SER A 1 259 ? 69.672 15.255 -138.338 1.00 70.19 259 SER A CA 1
ATOM 2088 C C . SER A 1 259 ? 70.038 14.296 -139.472 1.00 70.19 259 SER A C 1
ATOM 2090 O O . SER A 1 259 ? 70.893 14.646 -140.282 1.00 70.19 259 SER A O 1
ATOM 2092 N N . LEU A 1 260 ? 69.407 13.120 -139.548 1.00 67.56 260 LEU A N 1
ATOM 2093 C CA . LEU A 1 260 ? 69.566 12.180 -140.660 1.00 67.56 260 LEU A CA 1
ATOM 2094 C C . LEU A 1 260 ? 69.006 12.775 -141.955 1.00 67.56 260 LEU A C 1
ATOM 2096 O O . LEU A 1 260 ? 69.715 12.794 -142.953 1.00 67.56 260 LEU A O 1
ATOM 2100 N N . THR A 1 261 ? 67.818 13.387 -141.914 1.00 66.75 261 THR A N 1
ATOM 2101 C CA . THR A 1 261 ? 67.263 14.110 -143.073 1.00 66.75 261 THR A CA 1
ATOM 2102 C C . THR A 1 261 ? 68.126 15.294 -143.515 1.00 66.75 261 THR A C 1
ATOM 2104 O O . THR A 1 261 ? 68.159 15.610 -144.699 1.00 66.75 261 THR A O 1
ATOM 2107 N N . LYS A 1 262 ? 68.853 15.950 -142.596 1.00 61.22 262 LYS A N 1
ATOM 2108 C CA . LYS A 1 262 ? 69.835 16.990 -142.953 1.00 61.22 262 LYS A CA 1
ATOM 2109 C C . LYS A 1 262 ? 71.114 16.415 -143.566 1.00 61.22 262 LYS A C 1
ATOM 2111 O O . LYS A 1 262 ? 71.670 17.049 -144.449 1.00 61.22 262 LYS A O 1
ATOM 2116 N N . MET A 1 263 ? 71.587 15.243 -143.134 1.00 59.16 263 MET A N 1
ATOM 2117 C CA . MET A 1 263 ? 72.729 14.578 -143.782 1.00 59.16 263 MET A CA 1
ATOM 2118 C C . MET A 1 263 ? 72.363 14.063 -145.175 1.00 59.16 263 MET A C 1
ATOM 2120 O O . MET A 1 263 ? 73.136 14.265 -146.102 1.00 59.16 263 MET A O 1
ATOM 2124 N N . GLU A 1 264 ? 71.163 13.508 -145.354 1.00 58.81 264 GLU A N 1
ATOM 2125 C CA . GLU A 1 264 ? 70.657 13.107 -146.675 1.00 58.81 264 GLU A CA 1
ATOM 2126 C C . GLU A 1 264 ? 70.475 14.304 -147.625 1.00 58.81 264 GLU A C 1
ATOM 2128 O O . GLU A 1 264 ? 70.636 14.145 -148.827 1.00 58.81 264 GLU A O 1
ATOM 2133 N N . SER A 1 265 ? 70.235 15.519 -147.111 1.00 56.25 265 SER A N 1
ATOM 2134 C CA . SER A 1 265 ? 70.186 16.744 -147.929 1.00 56.25 265 SER A CA 1
ATOM 2135 C C . SER A 1 265 ? 71.557 17.387 -148.196 1.00 56.25 265 SER A C 1
ATOM 2137 O O . SER A 1 265 ? 71.596 18.486 -148.745 1.00 56.25 265 SER A O 1
ATOM 2139 N N . THR A 1 266 ? 72.663 16.792 -147.730 1.00 52.81 266 THR A N 1
ATOM 2140 C CA . THR A 1 266 ? 74.033 17.309 -147.948 1.00 52.81 266 THR A CA 1
ATOM 2141 C C . THR A 1 266 ? 74.903 16.357 -148.787 1.00 52.81 266 THR A C 1
ATOM 2143 O O . THR A 1 266 ? 76.056 16.684 -149.046 1.00 52.81 266 THR A O 1
ATOM 2146 N N . ASP A 1 267 ? 74.349 15.218 -149.220 1.00 49.03 267 ASP A N 1
ATOM 2147 C CA . ASP A 1 267 ? 74.973 14.245 -150.138 1.00 49.03 267 ASP A CA 1
ATOM 2148 C C . ASP A 1 267 ? 74.242 14.173 -151.512 1.00 49.03 267 ASP A C 1
ATOM 2150 O O . ASP A 1 267 ? 74.435 13.225 -152.275 1.00 49.03 267 ASP A O 1
ATOM 2154 N N . GLU A 1 268 ? 73.436 15.195 -151.846 1.00 47.34 268 GLU A N 1
ATOM 2155 C CA . GLU A 1 268 ? 73.079 15.581 -153.233 1.00 47.34 268 GLU A CA 1
ATOM 2156 C C . GLU A 1 268 ? 74.007 16.700 -153.730 1.00 47.34 268 GLU A C 1
ATOM 2158 O O . GLU A 1 268 ? 74.394 16.658 -154.923 1.00 47.34 268 GLU A O 1
#

Foldseek 3Di:
DKDFAPQLVVVLVVLVVVLAAWAFAKKWFFADPPDDQVDWDDNPDDDDDPVGTDDMGGFPDKADQDQFKIKTKDKDDLQDDADKGFKIFTATPVGTGGMIHGHDIDGFHHQDPVVRDTTDIDMDMDMDGGHRNCSRNVHHHHDDPVNDDCVVVVVVVVVVVVVVVVVVVVVVVVVVVVVVVVVVVVVVVVVVVVVVVVVVVVVVVVVVVVVVVVVVVVVVVVVVVVVVVVVVVVVVVVVVVVVVVVVVVVVVVVVVVVVVVVVVVVVD

pLDDT: mean 92.48, std 8.34, range [47.34, 98.12]

Radius of gyration: 63.24 Å; chains: 1; bounding box: 107×38×195 Å

Sequence (268 aa):
MAVITLAGEQLIARKQHAKQPLVIREFVLAHVPNLDPKTPPRRDQSLPSSRQIVYRSAPTRSACVNHNEVVYSLILDNTVGNFAFNWLGLMSEEGVLVSANHMVVQSKRKNNELTGEEGNNLTRNFLLKFSGAQAITQITVTPETWQFNYEAKLDDMDTLLAQLTVGLIETQKEVVEQSHENWRLSETNHLLNQRLDTLSEDLLQTNEKHLALSGSMQRRHEHYEQQRIEMDVTLTTFLIQTQKQTLEQEYQLMKLRESLTKMESTDE

Organism: NCBI:txid170679